Protein AF-W1X0A5-F1 (afdb_monomer)

Nearest PDB structures (foldseek):
  1ufl-assembly1_B  TM=5.432E-01  e=1.258E+00  Thermus thermophilus HB8
  6yc7-assembly1_C  TM=6.399E-01  e=3.684E+00  Corynebacterium glutamicum
  1v3s-assembly1_C  TM=5.409E-01  e=7.261E+00  Thermus thermophilus HB8
  2adb-assembly1_A  TM=4.518E-01  e=5.473E+00  Homo sapiens
  3h1k-assembly1_B  TM=1.393E-01  e=1.491E+00  Gallus gallus

Structure (mmCIF, N/CA/C/O backbone):
data_AF-W1X0A5-F1
#
_entry.id   AF-W1X0A5-F1
#
loop_
_atom_site.group_PDB
_atom_site.id
_atom_site.type_symbol
_atom_site.label_atom_id
_atom_site.label_alt_id
_atom_site.label_comp_id
_atom_site.label_asym_id
_atom_site.label_entity_id
_atom_site.label_seq_id
_atom_site.pdbx_PDB_ins_code
_atom_site.Cartn_x
_atom_site.Cartn_y
_atom_site.Cartn_z
_atom_site.occupancy
_atom_site.B_iso_or_equiv
_atom_site.auth_seq_id
_atom_site.auth_comp_id
_atom_site.auth_asym_id
_atom_site.auth_atom_id
_atom_site.pdbx_PDB_model_num
ATOM 1 N N . MET A 1 1 ? 25.372 0.225 -14.918 1.00 76.44 1 MET A N 1
ATOM 2 C CA . MET A 1 1 ? 24.993 -0.634 -13.777 1.00 76.44 1 MET A CA 1
ATOM 3 C C . MET A 1 1 ? 26.168 -1.527 -13.421 1.00 76.44 1 MET A C 1
ATOM 5 O O . MET A 1 1 ? 26.837 -2.018 -14.330 1.00 76.44 1 MET A O 1
ATOM 9 N N . ASP A 1 2 ? 26.454 -1.721 -12.134 1.00 79.50 2 ASP A N 1
ATOM 10 C CA . ASP A 1 2 ? 27.503 -2.650 -11.707 1.00 79.50 2 ASP A CA 1
ATOM 11 C C . ASP A 1 2 ? 27.047 -4.121 -11.838 1.00 79.50 2 ASP A C 1
ATOM 13 O O . ASP A 1 2 ? 25.878 -4.434 -12.085 1.00 79.50 2 ASP A O 1
ATOM 17 N N . VAL A 1 3 ? 27.991 -5.059 -11.719 1.00 78.69 3 VAL A N 1
ATOM 18 C CA . VAL A 1 3 ? 27.703 -6.498 -11.878 1.00 78.69 3 VAL A CA 1
ATOM 19 C C . VAL A 1 3 ? 26.763 -7.008 -10.777 1.00 78.69 3 VAL A C 1
ATOM 21 O O . VAL A 1 3 ? 25.951 -7.904 -11.024 1.00 78.69 3 VAL A O 1
ATOM 24 N N . LEU A 1 4 ? 26.854 -6.437 -9.573 1.00 80.44 4 LEU A N 1
ATOM 25 C CA . LEU A 1 4 ? 26.079 -6.855 -8.409 1.00 80.44 4 LEU A CA 1
ATOM 26 C C . LEU A 1 4 ? 24.602 -6.454 -8.542 1.00 80.44 4 LEU A C 1
ATOM 28 O O . LEU A 1 4 ? 23.733 -7.320 -8.443 1.00 80.44 4 LEU A O 1
ATOM 32 N N . GLY A 1 5 ? 24.320 -5.188 -8.848 1.00 80.75 5 GLY A N 1
ATOM 33 C CA . GLY A 1 5 ? 22.979 -4.662 -9.087 1.00 80.75 5 GLY A CA 1
ATOM 34 C C . GLY A 1 5 ? 22.304 -5.350 -10.270 1.00 80.75 5 GLY A C 1
ATOM 35 O O . GLY A 1 5 ? 21.140 -5.743 -10.179 1.00 80.75 5 GLY A O 1
ATOM 36 N N . ARG A 1 6 ? 23.061 -5.642 -11.339 1.00 86.75 6 ARG A N 1
ATOM 37 C CA . ARG A 1 6 ? 22.561 -6.426 -12.481 1.00 86.75 6 ARG A CA 1
ATOM 38 C C . ARG A 1 6 ? 22.132 -7.835 -12.071 1.00 86.75 6 ARG A C 1
ATOM 40 O O . ARG A 1 6 ? 21.100 -8.332 -12.527 1.00 86.75 6 ARG A O 1
ATOM 47 N N . SER A 1 7 ? 22.918 -8.486 -11.216 1.00 86.75 7 SER A N 1
ATOM 48 C CA . SER A 1 7 ? 22.607 -9.817 -10.686 1.00 86.75 7 SER A CA 1
ATOM 49 C C . SER A 1 7 ? 21.375 -9.794 -9.775 1.00 86.75 7 SER A C 1
ATOM 51 O O . SER A 1 7 ? 20.484 -10.630 -9.927 1.00 86.75 7 SER A O 1
ATOM 53 N N . GLN A 1 8 ? 21.274 -8.803 -8.883 1.00 88.25 8 GLN A N 1
ATOM 54 C CA . GLN A 1 8 ? 20.134 -8.628 -7.976 1.00 88.25 8 GLN A CA 1
ATOM 55 C C . GLN A 1 8 ? 18.829 -8.389 -8.737 1.00 88.25 8 GLN A C 1
ATOM 57 O O . GLN A 1 8 ? 17.846 -9.095 -8.516 1.00 88.25 8 GLN A O 1
ATOM 62 N N . LEU A 1 9 ? 18.843 -7.459 -9.691 1.00 90.88 9 LEU A N 1
ATOM 63 C CA . LEU A 1 9 ? 17.703 -7.157 -10.548 1.00 90.88 9 LEU A CA 1
ATOM 64 C C . LEU A 1 9 ? 17.235 -8.396 -11.320 1.00 90.88 9 LEU A C 1
ATOM 66 O O . LEU A 1 9 ? 16.046 -8.716 -11.325 1.00 90.88 9 LEU A O 1
ATOM 70 N N . ASN A 1 10 ? 18.169 -9.134 -11.927 1.00 93.06 10 ASN A N 1
ATOM 71 C CA . ASN A 1 10 ? 17.839 -10.384 -12.605 1.00 93.06 10 ASN A CA 1
ATOM 72 C C . ASN A 1 10 ? 17.252 -11.417 -11.642 1.00 93.06 10 ASN A C 1
ATOM 74 O O . ASN A 1 10 ? 16.253 -12.040 -11.980 1.00 93.06 10 ASN A O 1
ATOM 78 N N . SER A 1 11 ? 17.836 -11.590 -10.457 1.00 91.56 11 SER A N 1
ATOM 79 C CA . SER A 1 11 ? 17.338 -12.528 -9.447 1.00 91.56 11 SER A CA 1
ATOM 80 C C . SER A 1 11 ? 15.885 -12.224 -9.062 1.00 91.56 11 SER A C 1
ATOM 82 O O . SER A 1 11 ? 15.031 -13.114 -9.096 1.00 91.56 11 SER A O 1
ATOM 84 N N . ILE A 1 12 ? 15.576 -10.950 -8.793 1.00 91.69 12 ILE A N 1
ATOM 85 C CA . ILE A 1 12 ? 14.225 -10.500 -8.440 1.00 91.69 12 ILE A CA 1
ATOM 86 C C . ILE A 1 12 ? 13.253 -10.761 -9.592 1.00 91.69 12 ILE A C 1
ATOM 88 O O . ILE A 1 12 ? 12.240 -11.429 -9.386 1.00 91.69 12 ILE A O 1
ATOM 92 N N . VAL A 1 13 ? 13.559 -10.316 -10.814 1.00 93.25 13 VAL A N 1
ATOM 93 C CA . VAL A 1 13 ? 12.662 -10.508 -11.967 1.00 93.25 13 VAL A CA 1
ATOM 94 C C . VAL A 1 13 ? 12.449 -11.994 -12.270 1.00 93.25 13 VAL A C 1
ATOM 96 O O . VAL A 1 13 ? 11.312 -12.428 -12.463 1.00 93.25 13 VAL A O 1
ATOM 99 N N . GLN A 1 14 ? 13.509 -12.806 -12.238 1.00 92.81 14 GLN A N 1
ATOM 100 C CA . GLN A 1 14 ? 13.415 -14.254 -12.451 1.00 92.81 14 GLN A CA 1
ATOM 101 C C . GLN A 1 14 ? 12.543 -14.942 -11.395 1.00 92.81 14 GLN A C 1
ATOM 103 O O . GLN A 1 14 ? 11.828 -15.889 -11.719 1.00 92.81 14 GLN A O 1
ATOM 108 N N . SER A 1 15 ? 12.523 -14.446 -10.154 1.00 92.25 15 SER A N 1
ATOM 109 C CA . SER A 1 15 ? 11.666 -15.003 -9.098 1.00 92.25 15 SER A CA 1
ATOM 110 C C . SER A 1 15 ? 10.161 -14.891 -9.406 1.00 92.25 15 SER A C 1
ATOM 112 O O . SER A 1 15 ? 9.371 -15.712 -8.911 1.00 92.25 15 SER A O 1
ATOM 114 N N . TYR A 1 16 ? 9.778 -13.922 -10.250 1.00 92.81 16 TYR A N 1
ATOM 115 C CA . TYR A 1 16 ? 8.403 -13.619 -10.653 1.00 92.81 16 TYR A CA 1
ATOM 116 C C . TYR A 1 16 ? 8.005 -14.165 -12.026 1.00 92.81 16 TYR A C 1
ATOM 118 O O . TYR A 1 16 ? 6.805 -14.311 -12.285 1.00 92.81 16 TYR A O 1
ATOM 126 N N . ILE A 1 17 ? 8.966 -14.494 -12.896 1.00 92.81 17 ILE A N 1
ATOM 127 C CA . ILE A 1 17 ? 8.679 -15.122 -14.192 1.00 92.81 17 ILE A CA 1
ATOM 128 C C . ILE A 1 17 ? 7.879 -16.418 -13.971 1.00 92.81 17 ILE A C 1
ATOM 130 O O . ILE A 1 17 ? 8.131 -17.198 -13.053 1.00 92.81 17 ILE A O 1
ATOM 134 N N . GLY A 1 18 ? 6.840 -16.608 -14.784 1.00 89.44 18 GLY A N 1
ATOM 135 C CA . GLY A 1 18 ? 5.869 -17.696 -14.661 1.00 89.44 18 GLY A CA 1
ATOM 136 C C . GLY A 1 18 ? 4.793 -17.498 -13.586 1.00 89.44 18 GLY A C 1
ATOM 137 O O . GLY A 1 18 ? 3.855 -18.289 -13.541 1.00 89.44 18 GLY A O 1
ATOM 138 N N . LYS A 1 19 ? 4.887 -16.458 -12.744 1.00 88.06 19 LYS A N 1
ATOM 139 C CA . LYS A 1 19 ? 3.958 -16.216 -11.621 1.00 88.06 19 LYS A CA 1
ATOM 140 C C . LYS A 1 19 ? 3.229 -14.879 -11.717 1.00 88.06 19 LYS A C 1
ATOM 142 O O . LYS A 1 19 ? 2.054 -14.801 -11.370 1.00 88.06 19 LYS A O 1
ATOM 147 N N . ARG A 1 20 ? 3.927 -13.826 -12.146 1.00 89.56 20 ARG A N 1
ATOM 148 C CA . ARG A 1 20 ? 3.425 -12.447 -12.189 1.00 89.56 20 ARG A CA 1
ATOM 149 C C . ARG A 1 20 ? 3.705 -11.804 -13.544 1.00 89.56 20 ARG A C 1
ATOM 151 O O . ARG A 1 20 ? 4.699 -12.117 -14.198 1.00 89.56 20 ARG A O 1
ATOM 158 N N . ILE A 1 21 ? 2.832 -10.890 -13.946 1.00 92.25 21 ILE A N 1
ATOM 159 C CA . ILE A 1 21 ? 3.140 -9.889 -14.976 1.00 92.25 21 ILE A CA 1
ATOM 160 C C . ILE A 1 21 ? 3.798 -8.694 -14.289 1.00 92.25 21 ILE A C 1
ATOM 162 O O . ILE A 1 21 ? 3.515 -8.444 -13.123 1.00 92.25 21 ILE A O 1
ATOM 166 N N . MET A 1 22 ? 4.692 -7.973 -14.956 1.00 95.44 22 MET A N 1
ATOM 167 C CA . MET A 1 22 ? 5.417 -6.873 -14.314 1.00 95.44 22 MET A CA 1
ATOM 168 C C . MET A 1 22 ? 5.441 -5.629 -15.193 1.00 95.44 22 MET A C 1
ATOM 170 O O . MET A 1 22 ? 5.466 -5.734 -16.421 1.00 95.44 22 MET A O 1
ATOM 174 N N . ILE A 1 23 ? 5.474 -4.459 -14.563 1.00 94.44 23 ILE A N 1
ATOM 175 C CA . ILE A 1 23 ? 5.804 -3.188 -15.210 1.00 94.44 23 ILE A CA 1
ATOM 176 C C . ILE A 1 23 ? 6.920 -2.481 -14.452 1.00 94.44 23 ILE A C 1
ATOM 178 O O . ILE A 1 23 ? 7.053 -2.657 -13.244 1.00 94.44 23 ILE A O 1
ATOM 182 N N . VAL A 1 24 ? 7.687 -1.657 -15.156 1.00 94.44 24 VAL A N 1
ATOM 183 C CA . VAL A 1 24 ? 8.613 -0.698 -14.560 1.00 94.44 24 VAL A CA 1
ATOM 184 C C . VAL A 1 24 ? 8.151 0.703 -14.925 1.00 94.44 24 VAL A C 1
ATOM 186 O O . VAL A 1 24 ? 7.917 0.986 -16.099 1.00 94.44 24 VAL A O 1
ATOM 189 N N . VAL A 1 25 ? 8.001 1.568 -13.927 1.00 90.19 25 VAL A N 1
ATOM 190 C CA . VAL A 1 25 ? 7.460 2.934 -14.046 1.00 90.19 25 VAL A CA 1
ATOM 191 C C . VAL A 1 25 ? 8.354 3.934 -13.299 1.00 90.19 25 VAL A C 1
ATOM 193 O O . VAL A 1 25 ? 9.054 3.525 -12.378 1.00 90.19 25 VAL A O 1
ATOM 196 N N . PRO A 1 26 ? 8.384 5.228 -13.660 1.00 85.19 26 PRO A N 1
ATOM 197 C CA . PRO A 1 26 ? 9.151 6.230 -12.907 1.00 85.19 26 PRO A CA 1
ATOM 198 C C . PRO A 1 26 ? 8.593 6.432 -11.488 1.00 85.19 26 PRO A C 1
ATOM 200 O O . PRO A 1 26 ? 7.383 6.367 -11.293 1.00 85.19 26 PRO A O 1
ATOM 203 N N . SER A 1 27 ? 9.442 6.714 -10.492 1.00 75.81 27 SER A N 1
ATOM 204 C CA . SER A 1 27 ? 8.989 7.007 -9.115 1.00 75.81 27 SER A CA 1
ATOM 205 C C . SER A 1 27 ? 8.832 8.505 -8.825 1.00 75.81 27 SER A C 1
ATOM 207 O O . SER A 1 27 ? 8.191 8.888 -7.841 1.00 75.81 27 SER A O 1
ATOM 209 N N . GLN A 1 28 ? 9.413 9.356 -9.671 1.00 71.38 28 GLN A N 1
ATOM 210 C CA . GLN A 1 28 ? 9.475 10.804 -9.497 1.00 71.38 28 GLN A CA 1
ATOM 211 C C . GLN A 1 28 ? 9.540 11.537 -10.838 1.00 71.38 28 GLN A C 1
ATOM 213 O O . GLN A 1 28 ? 9.877 10.955 -11.866 1.00 71.38 28 GLN A O 1
ATOM 218 N N . SER A 1 29 ? 9.200 12.824 -10.825 1.00 66.12 29 SER A N 1
ATOM 219 C CA . SER A 1 29 ? 9.447 13.736 -11.943 1.00 66.12 29 SER A CA 1
ATOM 220 C C . SER A 1 29 ? 10.871 14.281 -11.841 1.00 66.12 29 SER A C 1
ATOM 222 O O . SER A 1 29 ? 11.295 14.630 -10.741 1.00 66.12 29 SER A O 1
ATOM 224 N N . ILE A 1 30 ? 11.583 14.412 -12.959 1.00 57.06 30 ILE A N 1
ATOM 225 C CA . ILE A 1 30 ? 12.887 15.093 -12.998 1.00 57.06 30 ILE A CA 1
ATOM 226 C C . ILE A 1 30 ? 12.676 16.531 -13.492 1.00 57.06 30 ILE A C 1
ATOM 228 O O . ILE A 1 30 ? 12.023 16.733 -14.517 1.00 57.06 30 ILE A O 1
ATOM 232 N N . GLY A 1 31 ? 13.226 17.509 -12.760 1.00 49.09 31 GLY A N 1
ATOM 233 C CA . GLY A 1 31 ? 13.159 18.948 -13.053 1.00 49.09 31 GLY A CA 1
ATOM 234 C C . GLY A 1 31 ? 12.015 19.692 -12.343 1.00 49.09 31 GLY A C 1
ATOM 235 O O . GLY A 1 31 ? 10.837 19.428 -12.582 1.00 49.09 31 GLY A O 1
ATOM 236 N N . GLN A 1 32 ? 12.359 20.657 -11.482 1.00 40.34 32 GLN A N 1
ATOM 237 C CA . GLN A 1 32 ? 11.420 21.641 -10.927 1.00 40.34 32 GLN A CA 1
ATOM 238 C C . GLN A 1 32 ? 11.077 22.743 -11.964 1.00 40.34 32 GLN A C 1
ATOM 240 O O . GLN A 1 32 ? 11.937 23.205 -12.708 1.00 40.34 32 GLN A O 1
ATOM 245 N N . ASP A 1 33 ? 9.815 23.195 -11.946 1.00 40.47 33 ASP A N 1
ATOM 246 C CA . ASP A 1 33 ? 9.407 24.609 -12.100 1.00 40.47 33 ASP A CA 1
ATOM 247 C C . ASP A 1 33 ? 9.297 25.358 -13.449 1.00 40.47 33 ASP A C 1
ATOM 249 O O . ASP A 1 33 ? 9.462 26.574 -13.457 1.00 40.47 33 ASP A O 1
ATOM 253 N N . ILE A 1 34 ? 8.880 24.765 -14.585 1.00 33.03 34 ILE A N 1
ATOM 254 C CA . ILE A 1 34 ? 8.555 25.614 -15.778 1.00 33.03 34 ILE A CA 1
ATOM 255 C C . ILE A 1 34 ? 7.163 25.415 -16.419 1.00 33.03 34 ILE A C 1
ATOM 257 O O . ILE A 1 34 ? 6.720 26.262 -17.191 1.00 33.03 34 ILE A O 1
ATOM 261 N N . HIS A 1 35 ? 6.365 24.400 -16.063 1.00 33.09 35 HIS A N 1
ATOM 262 C CA . HIS A 1 35 ? 5.048 24.209 -16.714 1.00 33.09 35 HIS A CA 1
ATOM 263 C C . HIS A 1 35 ? 3.883 23.831 -15.787 1.00 33.09 35 HIS A C 1
ATOM 265 O O . HIS A 1 35 ? 2.966 23.120 -16.204 1.00 33.09 35 HIS A O 1
ATOM 271 N N . ALA A 1 36 ? 3.854 24.351 -14.557 1.00 37.12 36 ALA A N 1
ATOM 272 C CA . ALA A 1 36 ? 2.666 24.240 -13.703 1.00 37.12 36 ALA A CA 1
ATOM 273 C C . ALA A 1 36 ? 1.416 24.881 -14.358 1.00 37.12 36 ALA A C 1
ATOM 275 O O . ALA A 1 36 ? 0.329 24.307 -14.310 1.00 37.12 36 ALA A O 1
ATOM 276 N N . GLU A 1 37 ? 1.571 25.998 -15.078 1.00 32.19 37 GLU A N 1
ATOM 277 C CA . GLU A 1 37 ? 0.446 26.701 -15.725 1.00 32.19 37 GLU A CA 1
ATOM 278 C C . GLU A 1 37 ? 0.015 26.086 -17.072 1.00 32.19 37 GLU A C 1
ATOM 280 O O . GLU A 1 37 ? -1.177 26.026 -17.389 1.00 32.19 37 GLU A O 1
ATOM 285 N N . ALA A 1 38 ? 0.950 25.533 -17.854 1.00 32.53 38 ALA A N 1
ATOM 286 C CA . ALA A 1 38 ? 0.618 24.884 -19.128 1.00 32.53 38 ALA A CA 1
ATOM 287 C C . ALA A 1 38 ? -0.019 23.491 -18.934 1.00 32.53 38 ALA A C 1
ATOM 289 O O . ALA A 1 38 ? -0.914 23.108 -19.692 1.00 32.53 38 ALA A O 1
ATOM 290 N N . ARG A 1 39 ? 0.371 22.749 -17.882 1.00 40.50 39 ARG A N 1
ATOM 291 C CA . ARG A 1 39 ? -0.236 21.446 -17.544 1.00 40.50 39 ARG A CA 1
ATOM 292 C C . ARG A 1 39 ? -1.668 21.581 -17.023 1.00 40.50 39 ARG A C 1
ATOM 294 O O . ARG A 1 39 ? -2.508 20.761 -17.388 1.00 40.50 39 ARG A O 1
ATOM 301 N N . ALA A 1 40 ? -1.988 22.643 -16.275 1.00 35.69 40 ALA A N 1
ATOM 302 C CA . ALA A 1 40 ? -3.363 22.936 -15.847 1.00 35.69 40 ALA A CA 1
ATOM 303 C C . ALA A 1 40 ? -4.324 23.137 -17.039 1.00 35.69 40 ALA A C 1
ATOM 305 O O . ALA A 1 40 ? -5.507 22.799 -16.962 1.00 35.69 40 ALA A O 1
ATOM 306 N N . SER A 1 41 ? -3.795 23.630 -18.162 1.00 30.81 41 SER A N 1
ATOM 307 C CA . SER A 1 41 ? -4.561 23.935 -19.371 1.00 30.81 41 SER A CA 1
ATOM 308 C C . SER A 1 41 ? -4.839 22.682 -20.214 1.00 30.81 41 SER A C 1
ATOM 310 O O . SER A 1 41 ? -5.963 22.491 -20.675 1.00 30.81 41 SER A O 1
ATOM 312 N N . HIS A 1 42 ? -3.872 21.768 -20.350 1.00 34.41 42 HIS A N 1
ATOM 313 C CA . HIS A 1 42 ? -4.058 20.512 -21.098 1.00 34.41 42 HIS A CA 1
ATOM 314 C C . HIS A 1 42 ? -4.866 19.451 -20.326 1.00 34.41 42 HIS A C 1
ATOM 316 O O . HIS A 1 42 ? -5.657 18.721 -20.924 1.00 34.41 42 HIS A O 1
ATOM 322 N N . LEU A 1 43 ? -4.771 19.434 -18.989 1.00 36.28 43 LEU A N 1
ATOM 323 C CA . LEU A 1 43 ? -5.624 18.609 -18.118 1.00 36.28 43 LEU A CA 1
ATOM 324 C C . LEU A 1 43 ? -7.112 19.009 -18.179 1.00 36.28 43 LEU A C 1
ATOM 326 O O . LEU A 1 43 ? -7.981 18.243 -17.759 1.00 36.28 43 LEU A O 1
ATOM 330 N N . SER A 1 44 ? -7.431 20.198 -18.706 1.00 33.25 44 SER A N 1
ATOM 331 C CA . SER A 1 44 ? -8.813 20.660 -18.858 1.00 33.25 44 SER A CA 1
ATOM 332 C C . SER A 1 44 ? -9.542 20.038 -20.058 1.00 33.25 44 SER A C 1
ATOM 334 O O . SER A 1 44 ? -10.766 19.897 -19.995 1.00 33.25 44 SER A O 1
ATOM 336 N N . LEU A 1 45 ? -8.817 19.609 -21.106 1.00 30.56 45 LEU A N 1
ATOM 337 C CA . LEU A 1 45 ? -9.414 19.077 -22.340 1.00 30.56 45 LEU A CA 1
ATOM 338 C C . LEU A 1 45 ? -9.669 17.561 -22.311 1.00 30.56 45 LEU A C 1
ATOM 340 O O . LEU A 1 45 ? -10.620 17.104 -22.937 1.00 30.56 45 LEU A O 1
ATOM 344 N N . ASN A 1 46 ? -8.911 16.783 -21.534 1.00 30.30 46 ASN A N 1
ATOM 345 C CA . ASN A 1 46 ? -9.077 15.320 -21.450 1.00 30.30 46 ASN A CA 1
ATOM 346 C C . ASN A 1 46 ? -10.136 14.850 -20.431 1.00 30.30 46 ASN A C 1
ATOM 348 O O . ASN A 1 46 ? -10.154 13.700 -19.998 1.00 30.30 46 ASN A O 1
ATOM 352 N N . ARG A 1 47 ? -11.077 15.731 -20.073 1.00 29.16 47 ARG A N 1
ATOM 353 C CA . ARG A 1 47 ? -12.161 15.489 -19.102 1.00 29.16 47 ARG A CA 1
ATOM 354 C C . ARG A 1 47 ? -13.276 14.541 -19.574 1.00 29.16 47 ARG A C 1
ATOM 356 O O . ARG A 1 47 ? -14.296 14.455 -18.897 1.00 29.16 47 ARG A O 1
ATOM 363 N N . GLN A 1 48 ? -13.137 13.864 -20.716 1.00 32.03 48 GLN A N 1
ATOM 364 C CA . GLN A 1 48 ? -14.273 13.195 -21.368 1.00 32.03 48 GLN A CA 1
ATOM 365 C C . GLN A 1 48 ? -14.128 11.707 -21.697 1.00 32.03 48 GLN A C 1
ATOM 367 O O . GLN A 1 48 ? -14.989 11.177 -22.394 1.00 32.03 48 GLN A O 1
ATOM 372 N N . ILE A 1 49 ? -13.146 10.977 -21.159 1.00 33.03 49 ILE A N 1
ATOM 373 C CA . ILE A 1 49 ? -13.060 9.533 -21.438 1.00 33.03 49 ILE A CA 1
ATOM 374 C C . ILE A 1 49 ? -13.252 8.681 -20.175 1.00 33.03 49 ILE A C 1
ATOM 376 O O . ILE A 1 49 ? -12.313 8.172 -19.584 1.00 33.03 49 ILE A O 1
ATOM 380 N N . ILE A 1 50 ? -14.547 8.528 -19.866 1.00 29.77 50 ILE A N 1
ATOM 381 C CA . ILE A 1 50 ? -15.253 7.351 -19.328 1.00 29.77 50 ILE A CA 1
ATOM 382 C C . ILE A 1 50 ? -14.957 6.953 -17.870 1.00 29.77 50 ILE A C 1
ATOM 384 O O . ILE A 1 50 ? -14.262 5.985 -17.589 1.00 29.77 50 ILE A O 1
ATOM 388 N N . CYS A 1 51 ? -15.695 7.598 -16.960 1.00 25.36 51 CYS A N 1
ATOM 389 C CA . CYS A 1 51 ? -16.423 6.887 -15.909 1.00 25.36 51 CYS A CA 1
ATOM 390 C C . CYS A 1 51 ? -17.766 6.422 -16.495 1.00 25.36 51 CYS A C 1
ATOM 392 O O . CYS A 1 51 ? -18.515 7.237 -17.036 1.00 25.36 51 CYS A O 1
ATOM 394 N N . ARG A 1 52 ? -18.122 5.144 -16.345 1.00 28.25 52 ARG A N 1
ATOM 395 C CA . ARG A 1 52 ? -19.535 4.736 -16.297 1.00 28.25 52 ARG A CA 1
ATOM 396 C C . ARG A 1 52 ? -19.947 4.591 -14.834 1.00 28.25 52 ARG A C 1
ATOM 398 O O . ARG A 1 52 ? -19.992 3.489 -14.310 1.00 28.25 52 ARG A O 1
ATOM 405 N N . SER A 1 53 ? -20.252 5.719 -14.204 1.00 27.59 53 SER A N 1
ATOM 406 C CA . SER A 1 53 ? -21.425 5.872 -13.339 1.00 27.59 53 SER A CA 1
ATOM 407 C C . SER A 1 53 ? -21.592 7.355 -13.031 1.00 27.59 53 SER A C 1
ATOM 409 O O . SER A 1 53 ? -20.673 8.001 -12.529 1.00 27.59 53 SER A O 1
ATOM 411 N N . ASP A 1 54 ? -22.759 7.884 -13.369 1.00 31.28 54 ASP A N 1
ATOM 412 C CA . ASP A 1 54 ? -23.167 9.253 -13.101 1.00 31.28 54 ASP A CA 1
ATOM 413 C C . ASP A 1 54 ? -23.058 9.600 -11.610 1.00 31.28 54 ASP A C 1
ATOM 415 O O . ASP A 1 54 ? -23.651 8.947 -10.756 1.00 31.28 54 ASP A O 1
ATOM 419 N N . THR A 1 55 ? -22.317 10.654 -11.281 1.00 25.67 55 THR A N 1
ATOM 420 C CA . THR A 1 55 ? -22.860 11.916 -10.749 1.00 25.67 55 THR A CA 1
ATOM 421 C C . THR A 1 55 ? -21.714 12.875 -10.420 1.00 25.67 55 THR A C 1
ATOM 423 O O . THR A 1 55 ? -20.642 12.502 -9.955 1.00 25.67 55 THR A O 1
ATOM 426 N N . ASN A 1 56 ? -21.944 14.141 -10.752 1.00 30.91 56 ASN A N 1
ATOM 427 C CA . ASN A 1 56 ? -21.000 15.246 -10.684 1.00 30.91 56 ASN A CA 1
ATOM 428 C C . ASN A 1 56 ? -20.365 15.423 -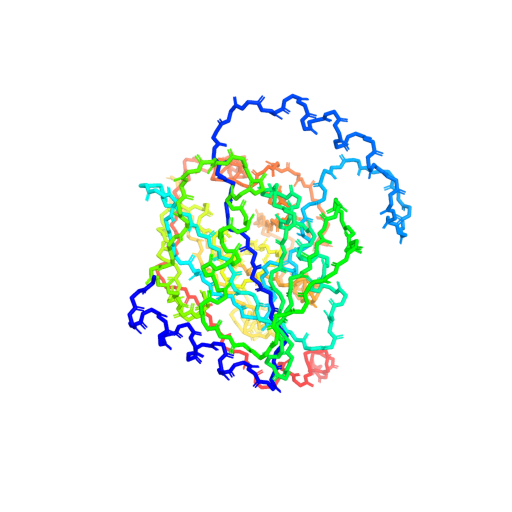9.297 1.00 30.91 56 ASN A C 1
ATOM 430 O O . ASN A 1 56 ? -21.053 15.842 -8.374 1.00 30.91 56 ASN A O 1
ATOM 434 N N . ASN A 1 57 ? -19.044 15.245 -9.200 1.00 28.27 57 ASN A N 1
ATOM 435 C CA . ASN A 1 57 ? -18.164 16.111 -8.412 1.00 28.27 57 ASN A CA 1
ATOM 436 C C . ASN A 1 57 ? -16.713 15.996 -8.900 1.00 28.27 57 ASN A C 1
ATOM 438 O O . ASN A 1 57 ? -16.141 14.917 -9.014 1.00 28.27 57 ASN A O 1
ATOM 442 N N . LYS A 1 58 ? -16.140 17.151 -9.247 1.00 35.38 58 LYS A N 1
ATOM 443 C CA . LYS A 1 58 ? -14.780 17.316 -9.763 1.00 35.38 58 LYS A CA 1
ATOM 444 C C . LYS A 1 58 ? -13.774 17.260 -8.611 1.00 35.38 58 LYS A C 1
ATOM 446 O O . LYS A 1 58 ? -13.679 18.215 -7.851 1.00 35.38 58 LYS A O 1
ATOM 451 N N . ALA A 1 59 ? -12.959 16.214 -8.585 1.00 28.55 59 ALA A N 1
ATOM 452 C CA . ALA A 1 59 ? -11.612 16.213 -8.022 1.00 28.55 59 ALA A CA 1
ATOM 453 C C . ALA A 1 59 ? -10.745 15.307 -8.910 1.00 28.55 59 ALA A C 1
ATOM 455 O O . ALA A 1 59 ? -11.249 14.345 -9.486 1.00 28.55 59 ALA A O 1
ATOM 456 N N . VAL A 1 60 ? -9.472 15.653 -9.101 1.00 33.22 60 VAL A N 1
ATOM 457 C CA . VAL A 1 60 ? -8.511 14.822 -9.842 1.00 33.22 60 VAL A CA 1
ATOM 458 C C . VAL A 1 60 ? -8.421 13.474 -9.124 1.00 33.22 60 VAL A C 1
ATOM 460 O O . VAL A 1 60 ? -7.983 13.414 -7.980 1.00 33.22 60 VAL A O 1
ATOM 463 N N . VAL A 1 61 ? -8.909 12.417 -9.770 1.00 37.94 61 VAL A N 1
ATOM 464 C CA . VAL A 1 61 ? -8.986 11.068 -9.202 1.00 37.94 61 VAL A CA 1
ATOM 465 C C . VAL A 1 61 ? -7.558 10.517 -9.124 1.00 37.94 61 VAL A C 1
ATOM 467 O O . VAL A 1 61 ? -6.928 10.271 -10.150 1.00 37.94 61 VAL A O 1
ATOM 470 N N . GLY A 1 62 ? -7.005 10.389 -7.914 1.00 38.22 62 GLY A N 1
ATOM 471 C CA . GLY A 1 62 ? -5.788 9.601 -7.691 1.00 38.22 62 GLY A CA 1
ATOM 472 C C . GLY A 1 62 ? -6.018 8.133 -8.076 1.00 38.22 62 GLY A C 1
ATOM 473 O O . GLY A 1 62 ? -7.166 7.724 -8.238 1.00 38.22 62 GLY A O 1
ATOM 474 N N . LEU A 1 63 ? -4.958 7.323 -8.217 1.00 40.06 63 LEU A N 1
ATOM 475 C CA . LEU A 1 63 ? -5.145 5.869 -8.331 1.00 40.06 63 LEU A CA 1
ATOM 476 C C . LEU A 1 63 ? -6.048 5.396 -7.187 1.00 40.06 63 LEU A C 1
ATOM 478 O O . LEU A 1 63 ? -5.755 5.737 -6.037 1.00 40.06 63 LEU A O 1
ATOM 482 N N . PRO A 1 64 ? -7.109 4.617 -7.464 1.00 37.78 64 PRO A N 1
ATOM 483 C CA . PRO A 1 64 ? -7.861 3.972 -6.399 1.00 37.78 64 PRO A CA 1
ATOM 484 C C . PRO A 1 64 ? -6.903 3.231 -5.456 1.00 37.78 64 PRO A C 1
ATOM 486 O O . PRO A 1 64 ? -5.973 2.564 -5.909 1.00 37.78 64 PRO A O 1
ATOM 489 N N . TYR A 1 65 ? -7.104 3.378 -4.146 1.00 37.69 65 TYR A N 1
ATOM 490 C CA . TYR A 1 65 ? -6.178 2.942 -3.088 1.00 37.69 65 TYR A CA 1
ATOM 491 C C . TYR A 1 65 ? -5.807 1.441 -3.160 1.00 37.69 65 TYR A C 1
ATOM 493 O O . TYR A 1 65 ? -4.696 1.039 -2.802 1.00 37.69 65 TYR A O 1
ATOM 501 N N . SER A 1 66 ? -6.687 0.617 -3.744 1.00 37.19 66 SER A N 1
ATOM 502 C CA . SER A 1 66 ? -6.447 -0.794 -4.085 1.00 37.19 66 SER A CA 1
ATOM 503 C C . SER A 1 66 ? -5.220 -1.012 -4.977 1.00 37.19 66 SER A C 1
ATOM 505 O O . SER A 1 66 ? -4.550 -2.044 -4.881 1.00 37.19 66 SER A O 1
ATOM 507 N N . TYR A 1 67 ? -4.906 -0.035 -5.827 1.00 42.19 67 TYR A N 1
ATOM 508 C CA . TYR A 1 67 ? -3.855 -0.126 -6.829 1.00 42.19 67 TYR A CA 1
ATOM 509 C C . TYR A 1 67 ? -2.472 0.303 -6.336 1.00 42.19 67 TYR A C 1
ATOM 511 O O . TYR A 1 67 ? -1.474 -0.004 -6.981 1.00 42.19 67 TYR A O 1
ATOM 519 N N . THR A 1 68 ? -2.397 0.978 -5.186 1.00 38.28 68 THR A N 1
ATOM 520 C CA . THR A 1 68 ? -1.141 1.440 -4.572 1.00 38.28 68 THR A CA 1
ATOM 521 C C . THR A 1 68 ? -0.729 0.619 -3.346 1.00 38.28 68 THR A C 1
ATOM 523 O O . THR A 1 68 ? 0.435 0.693 -2.955 1.00 38.28 68 THR A O 1
ATOM 526 N N . THR A 1 69 ? -1.619 -0.233 -2.802 1.00 39.84 69 THR A N 1
ATOM 527 C CA . THR A 1 69 ? -1.355 -1.002 -1.562 1.00 39.84 69 THR A CA 1
ATOM 528 C C . THR A 1 69 ? -1.926 -2.442 -1.492 1.00 39.84 69 THR A C 1
ATOM 530 O O . THR A 1 69 ? -1.850 -3.098 -0.448 1.00 39.84 69 THR A O 1
ATOM 533 N N . GLY A 1 70 ? -2.496 -2.981 -2.580 1.00 39.34 70 GLY A N 1
ATOM 534 C CA . GLY A 1 70 ? -3.075 -4.338 -2.629 1.00 39.34 70 GLY A CA 1
ATOM 535 C C . GLY A 1 70 ? -2.093 -5.490 -2.312 1.00 39.34 70 GLY A C 1
ATOM 536 O O . GLY A 1 70 ? -0.931 -5.475 -2.704 1.00 39.34 70 GLY A O 1
ATOM 537 N N . ARG A 1 71 ? -2.553 -6.553 -1.620 1.00 45.88 71 ARG A N 1
ATOM 538 C CA . ARG A 1 71 ? -1.710 -7.736 -1.287 1.00 45.88 71 ARG A CA 1
ATOM 539 C C . ARG A 1 71 ? -1.382 -8.627 -2.491 1.00 45.88 71 ARG A C 1
ATOM 541 O O . ARG A 1 71 ? -0.474 -9.452 -2.394 1.00 45.88 71 ARG A O 1
ATOM 548 N N . ASP A 1 72 ? -2.085 -8.456 -3.604 1.00 56.38 72 ASP A N 1
ATOM 549 C CA . ASP A 1 72 ? -1.990 -9.345 -4.765 1.00 56.38 72 ASP A CA 1
ATOM 550 C C . ASP A 1 72 ? -0.859 -8.982 -5.727 1.00 56.38 72 ASP A C 1
ATOM 552 O O . ASP A 1 72 ? -0.714 -9.616 -6.770 1.00 56.38 72 ASP A O 1
ATOM 556 N N . TRP A 1 73 ? -0.020 -8.015 -5.365 1.00 66.94 73 TRP A N 1
ATOM 557 C CA . TRP A 1 73 ? 1.127 -7.591 -6.153 1.00 66.94 73 TRP A CA 1
ATOM 558 C C . TRP A 1 73 ? 2.319 -7.231 -5.256 1.00 66.94 73 TRP A C 1
ATOM 560 O O . TRP A 1 73 ? 2.177 -7.143 -4.038 1.00 66.94 73 TRP A O 1
ATOM 570 N N . ASN A 1 74 ? 3.512 -7.116 -5.833 1.00 78.25 74 ASN A N 1
ATOM 571 C CA . ASN A 1 74 ? 4.768 -6.818 -5.139 1.00 78.25 74 ASN A CA 1
ATOM 572 C C . ASN A 1 74 ? 5.397 -5.560 -5.758 1.00 78.25 74 ASN A C 1
ATOM 574 O O . ASN A 1 74 ? 5.246 -5.344 -6.960 1.00 78.25 74 ASN A O 1
ATOM 578 N N . ARG A 1 75 ? 6.116 -4.754 -4.970 1.00 82.25 75 ARG A N 1
ATOM 579 C CA . ARG A 1 75 ? 6.799 -3.541 -5.454 1.00 82.25 75 ARG A CA 1
ATOM 580 C C . ARG A 1 75 ? 8.258 -3.552 -5.038 1.00 82.25 75 ARG A C 1
ATOM 582 O O . ARG A 1 75 ? 8.549 -3.882 -3.892 1.00 82.25 75 ARG A O 1
ATOM 589 N N . HIS A 1 76 ? 9.135 -3.146 -5.941 1.00 86.44 76 HIS A N 1
ATOM 590 C CA . HIS A 1 76 ? 10.558 -2.984 -5.681 1.00 86.44 76 HIS A CA 1
ATOM 591 C C . HIS A 1 76 ? 11.010 -1.619 -6.181 1.00 86.44 76 HIS A C 1
ATOM 593 O O . HIS A 1 76 ? 10.767 -1.286 -7.345 1.00 86.44 76 HIS A O 1
ATOM 599 N N . HIS A 1 77 ? 11.694 -0.865 -5.325 1.00 87.06 77 HIS A N 1
ATOM 600 C CA . HIS A 1 77 ? 12.293 0.396 -5.730 1.00 87.06 77 HIS A CA 1
ATOM 601 C C . HIS A 1 77 ? 13.625 0.133 -6.438 1.00 87.06 77 HIS A C 1
ATOM 603 O O . HIS A 1 77 ? 14.477 -0.591 -5.925 1.00 87.06 77 HIS A O 1
ATOM 609 N N . ILE A 1 78 ? 13.795 0.702 -7.627 1.00 89.38 78 ILE A N 1
ATOM 610 C CA . ILE A 1 78 ? 15.026 0.663 -8.415 1.00 89.38 78 ILE A CA 1
ATOM 611 C C . ILE A 1 78 ? 15.706 2.016 -8.265 1.00 89.38 78 ILE A C 1
ATOM 613 O O . ILE A 1 78 ? 15.201 3.030 -8.749 1.00 89.38 78 ILE A O 1
ATOM 617 N N . HIS A 1 79 ? 16.869 2.010 -7.626 1.00 89.00 79 HIS A N 1
ATOM 618 C CA . HIS A 1 79 ? 17.698 3.189 -7.434 1.00 89.00 79 HIS A CA 1
ATOM 619 C C . HIS A 1 79 ? 18.541 3.467 -8.673 1.00 89.00 79 HIS A C 1
ATOM 621 O O . HIS A 1 79 ? 19.092 2.558 -9.304 1.00 89.00 79 HIS A O 1
ATOM 627 N N . GLY A 1 80 ? 18.689 4.745 -8.995 1.00 89.25 80 GLY A N 1
ATOM 628 C CA . GLY A 1 80 ? 19.567 5.193 -10.058 1.00 89.25 80 GLY A CA 1
ATOM 629 C C . GLY A 1 80 ? 19.845 6.687 -10.006 1.00 89.25 80 GLY A C 1
ATOM 630 O O . GLY A 1 80 ? 19.411 7.388 -9.091 1.00 89.25 80 GLY A O 1
ATOM 631 N N . PHE A 1 81 ? 20.588 7.156 -11.001 1.00 87.44 81 PHE A N 1
ATOM 632 C CA . PHE A 1 81 ? 20.977 8.552 -11.155 1.00 87.44 81 PHE A CA 1
ATOM 633 C C . PHE A 1 81 ? 20.812 9.012 -12.601 1.00 87.44 81 PHE A C 1
ATOM 635 O O . PHE A 1 81 ? 20.939 8.215 -13.532 1.00 87.44 81 PHE A O 1
ATOM 642 N N . VAL A 1 82 ? 20.558 10.306 -12.782 1.00 85.25 82 VAL A N 1
ATOM 643 C CA . VAL A 1 82 ? 20.627 11.016 -14.063 1.00 85.25 82 VAL A CA 1
ATOM 644 C C . VAL A 1 82 ? 21.653 12.131 -13.906 1.00 85.25 82 VAL A C 1
ATOM 646 O O . VAL A 1 82 ? 21.392 13.142 -13.259 1.00 85.25 82 VAL A O 1
ATOM 649 N N . GLY A 1 83 ? 22.852 11.931 -14.458 1.00 82.56 83 GLY A N 1
ATOM 650 C CA . GLY A 1 83 ? 23.998 12.759 -14.068 1.00 82.56 83 GLY A CA 1
ATOM 651 C C . GLY A 1 83 ? 24.287 12.587 -12.573 1.00 82.56 83 GLY A C 1
ATOM 652 O O . GLY A 1 83 ? 24.499 11.462 -12.130 1.00 82.56 83 GLY A O 1
ATOM 653 N N . ASP A 1 84 ? 24.238 13.682 -11.812 1.00 81.25 84 ASP A N 1
ATOM 654 C CA . ASP A 1 84 ? 24.458 13.682 -10.357 1.00 81.25 84 ASP A CA 1
ATOM 655 C C . ASP A 1 84 ? 23.147 13.677 -9.541 1.00 81.25 84 ASP A C 1
ATOM 657 O O . ASP A 1 84 ? 23.175 13.662 -8.309 1.00 81.25 84 ASP A O 1
ATOM 661 N N . GLU A 1 85 ? 21.982 13.686 -10.199 1.00 82.44 85 GLU A N 1
ATOM 662 C CA . GLU A 1 85 ? 20.679 13.709 -9.527 1.00 82.44 85 GLU A CA 1
ATOM 663 C C . GLU A 1 85 ? 20.139 12.297 -9.309 1.00 82.44 85 GLU A C 1
ATOM 665 O O . GLU A 1 85 ? 20.117 11.478 -10.229 1.00 82.44 85 GLU A O 1
ATOM 670 N N . ALA A 1 86 ? 19.661 12.012 -8.096 1.00 84.12 86 ALA A N 1
ATOM 671 C CA . ALA A 1 86 ? 18.992 10.751 -7.806 1.00 84.12 86 ALA A CA 1
ATOM 672 C C . ALA A 1 86 ? 17.711 10.627 -8.643 1.00 84.12 86 ALA A C 1
ATOM 674 O O . ALA A 1 86 ? 16.884 11.540 -8.674 1.00 84.12 86 ALA A O 1
ATOM 675 N N . PHE A 1 87 ? 17.528 9.479 -9.292 1.00 85.06 87 PHE A N 1
ATOM 676 C CA . PHE A 1 87 ? 16.335 9.149 -10.060 1.00 85.06 87 PHE A CA 1
ATOM 677 C C . PHE A 1 87 ? 15.935 7.688 -9.882 1.00 85.06 87 PHE A C 1
ATOM 679 O O . PHE A 1 87 ? 16.660 6.774 -10.281 1.00 85.06 87 PHE A O 1
ATOM 686 N N . GLY A 1 88 ? 14.753 7.486 -9.302 1.00 86.69 88 GLY A N 1
ATOM 687 C CA . GLY A 1 88 ? 14.200 6.168 -9.027 1.00 86.69 88 GLY A CA 1
ATOM 688 C C . GLY A 1 88 ? 13.153 5.700 -10.039 1.00 86.69 88 GLY A C 1
ATOM 689 O O . GLY A 1 88 ? 12.476 6.481 -10.719 1.00 86.69 88 GLY A O 1
ATOM 690 N N . MET A 1 89 ? 12.989 4.384 -10.092 1.00 91.69 89 MET A N 1
ATOM 691 C CA . MET A 1 89 ? 11.899 3.699 -10.781 1.00 91.69 89 MET A CA 1
ATOM 692 C C . MET A 1 89 ? 11.273 2.650 -9.861 1.00 91.69 89 MET A C 1
ATOM 694 O O . MET A 1 89 ? 11.852 2.248 -8.861 1.00 91.69 89 MET A O 1
ATOM 698 N N . GLU A 1 90 ? 10.083 2.180 -10.205 1.00 89.00 90 GLU A N 1
ATOM 699 C CA . GLU A 1 90 ? 9.353 1.155 -9.470 1.00 89.00 90 GLU A CA 1
ATOM 700 C C . GLU A 1 90 ? 9.111 -0.046 -10.369 1.00 89.00 90 GLU A C 1
ATOM 702 O O . GLU A 1 90 ? 8.486 0.089 -11.420 1.00 89.00 90 GLU A O 1
ATOM 707 N N . LEU A 1 91 ? 9.560 -1.223 -9.938 1.00 92.94 91 LEU A N 1
ATOM 708 C CA . LEU A 1 91 ? 9.139 -2.502 -10.499 1.00 92.94 91 LEU A CA 1
ATOM 709 C C . LEU A 1 91 ? 7.890 -2.973 -9.749 1.00 92.94 91 LEU A C 1
ATOM 711 O O . LEU A 1 91 ? 7.943 -3.272 -8.557 1.00 92.94 91 LEU A O 1
ATOM 715 N N . ILE A 1 92 ? 6.774 -3.061 -10.462 1.00 88.44 92 ILE A N 1
ATOM 716 C CA . ILE A 1 92 ? 5.474 -3.493 -9.951 1.00 88.44 92 ILE A CA 1
ATOM 717 C C . ILE A 1 92 ? 5.164 -4.874 -10.534 1.00 88.44 92 ILE A C 1
ATOM 719 O O . ILE A 1 92 ? 5.025 -5.020 -11.747 1.00 88.44 92 ILE A O 1
ATOM 723 N N . CYS A 1 93 ? 5.031 -5.884 -9.677 1.00 88.00 93 CYS A N 1
ATOM 724 C CA . CYS A 1 93 ? 4.768 -7.276 -10.041 1.00 88.00 93 CYS A CA 1
ATOM 725 C C . CYS A 1 93 ? 3.324 -7.650 -9.703 1.00 88.00 93 CYS A C 1
ATOM 727 O O . CYS A 1 93 ? 2.995 -7.856 -8.539 1.00 88.00 93 CYS A O 1
ATOM 729 N N . TRP A 1 94 ? 2.471 -7.786 -10.711 1.00 84.00 94 TRP A N 1
ATOM 730 C CA . TRP A 1 94 ? 1.025 -7.938 -10.583 1.00 84.00 94 TRP A CA 1
ATOM 731 C C . TRP A 1 94 ? 0.517 -9.350 -10.868 1.00 84.00 94 TRP A C 1
ATOM 733 O O . TRP A 1 94 ? 1.157 -10.159 -11.550 1.00 84.00 94 TRP A O 1
ATOM 743 N N . SER A 1 95 ? -0.679 -9.641 -10.359 1.00 79.69 95 SER A N 1
ATOM 744 C CA . SER A 1 95 ? -1.398 -10.873 -10.671 1.00 79.69 95 SER A CA 1
ATOM 745 C C . SER A 1 95 ? -1.785 -10.938 -12.161 1.00 79.69 95 SER A C 1
ATOM 747 O O . SER A 1 95 ? -2.186 -9.926 -12.739 1.00 79.69 95 SER A O 1
ATOM 749 N N . PRO A 1 96 ? -1.646 -12.098 -12.828 1.00 79.00 96 PRO A N 1
ATOM 750 C CA . PRO A 1 96 ? -1.834 -12.193 -14.277 1.00 79.00 96 PRO A CA 1
ATOM 751 C C . PRO A 1 96 ? -3.288 -12.103 -14.750 1.00 79.00 96 PRO A C 1
ATOM 753 O O . PRO A 1 96 ? -3.520 -11.887 -15.937 1.00 79.00 96 PRO A O 1
ATOM 756 N N . ASP A 1 97 ? -4.256 -12.272 -13.854 1.00 74.69 97 ASP A N 1
ATOM 757 C CA . ASP A 1 97 ? -5.693 -12.214 -14.135 1.00 74.69 97 ASP A CA 1
ATOM 758 C C . ASP A 1 97 ? -6.203 -10.791 -14.410 1.00 74.69 97 ASP A C 1
ATOM 760 O O . ASP A 1 97 ? -7.332 -10.633 -14.866 1.00 74.69 97 ASP A O 1
ATOM 764 N N . ARG A 1 98 ? -5.380 -9.758 -14.175 1.00 68.06 98 ARG A N 1
ATOM 765 C CA . ARG A 1 98 ? -5.803 -8.350 -14.217 1.00 68.06 98 ARG A CA 1
ATOM 766 C C . ARG A 1 98 ? -4.859 -7.451 -15.020 1.00 68.06 98 ARG A C 1
ATOM 768 O O . ARG A 1 98 ? -4.347 -6.449 -14.529 1.00 68.06 98 ARG A O 1
ATOM 775 N N . LEU A 1 99 ? -4.600 -7.822 -16.275 1.00 79.50 99 LEU A N 1
ATOM 776 C CA . LEU A 1 99 ? -3.732 -7.043 -17.170 1.00 79.50 99 LEU A CA 1
ATOM 777 C C . LEU A 1 99 ? -4.265 -5.625 -17.435 1.00 79.50 99 LEU A C 1
ATOM 779 O O . LEU A 1 99 ? -3.468 -4.696 -17.513 1.00 79.50 99 LEU A O 1
ATOM 783 N N . GLU A 1 100 ? -5.580 -5.469 -17.582 1.00 72.44 100 GLU A N 1
ATOM 784 C CA . GLU A 1 100 ? -6.224 -4.171 -17.833 1.00 72.44 100 GLU A CA 1
ATOM 785 C C . GLU A 1 100 ? -5.991 -3.209 -16.661 1.00 72.44 100 GLU A C 1
ATOM 787 O O . GLU A 1 100 ? -5.541 -2.086 -16.868 1.00 72.44 100 GLU A O 1
ATOM 792 N N . GLU A 1 101 ? -6.142 -3.689 -15.424 1.00 70.69 101 GLU A N 1
ATOM 793 C CA . GLU A 1 101 ? -5.828 -2.906 -14.223 1.00 70.69 101 GLU A CA 1
ATOM 794 C C . GLU A 1 101 ? -4.353 -2.485 -14.185 1.00 70.69 101 GLU A C 1
ATOM 796 O O . GLU A 1 101 ? -4.035 -1.339 -13.877 1.00 70.69 101 GLU A O 1
ATOM 801 N N . LEU A 1 102 ? -3.427 -3.376 -14.559 1.00 78.88 102 LEU A N 1
ATOM 802 C CA . LEU A 1 102 ? -2.005 -3.029 -14.617 1.00 78.88 102 LEU A CA 1
ATOM 803 C C . LEU A 1 102 ? -1.709 -1.929 -15.652 1.00 78.88 102 LEU A C 1
ATOM 805 O O . LEU A 1 102 ? -0.793 -1.128 -15.462 1.00 78.88 102 LEU A O 1
ATOM 809 N N . GLN A 1 103 ? -2.472 -1.880 -16.747 1.00 83.00 103 GLN A N 1
ATOM 810 C CA . GLN A 1 103 ? -2.369 -0.820 -17.753 1.00 83.00 103 GLN A CA 1
ATOM 811 C C . GLN A 1 103 ? -2.920 0.511 -17.234 1.00 83.00 103 GLN A C 1
ATOM 813 O O . GLN A 1 103 ? -2.329 1.553 -17.508 1.00 83.00 103 GLN A O 1
ATOM 818 N N . GLU A 1 104 ? -3.989 0.491 -16.438 1.00 75.25 104 GLU A N 1
ATOM 819 C CA . GLU A 1 104 ? -4.503 1.689 -15.762 1.00 75.25 104 GLU A CA 1
ATOM 820 C C . GLU A 1 104 ? -3.501 2.237 -14.736 1.00 75.25 104 GLU A C 1
ATOM 822 O O . GLU A 1 104 ? -3.250 3.444 -14.689 1.00 75.25 104 GLU A O 1
ATOM 827 N N . VAL A 1 105 ? -2.852 1.353 -13.968 1.00 74.88 105 VAL A N 1
ATOM 828 C CA . VAL A 1 105 ? -1.764 1.734 -13.053 1.00 74.88 105 VAL A CA 1
ATOM 829 C C . VAL A 1 105 ? -0.625 2.398 -13.819 1.00 74.88 105 VAL A C 1
ATOM 831 O O . VAL A 1 105 ? -0.192 3.495 -13.468 1.00 74.88 105 VAL A O 1
ATOM 834 N N . ALA A 1 106 ? -0.171 1.768 -14.901 1.00 83.88 106 ALA A N 1
ATOM 835 C CA . ALA A 1 106 ? 0.862 2.313 -15.772 1.00 83.88 106 ALA A CA 1
ATOM 836 C C . ALA A 1 106 ? 0.486 3.699 -16.334 1.00 83.88 106 ALA A C 1
ATOM 838 O O . ALA A 1 106 ? 1.298 4.623 -16.269 1.00 83.88 106 ALA A O 1
ATOM 839 N N . ALA A 1 107 ? -0.747 3.863 -16.821 1.00 79.19 107 ALA A N 1
ATOM 840 C CA . ALA A 1 107 ? -1.266 5.126 -17.344 1.00 79.19 107 ALA A CA 1
ATOM 841 C C . ALA A 1 107 ? -1.218 6.258 -16.308 1.00 79.19 107 ALA A C 1
ATOM 843 O O . ALA A 1 107 ? -0.844 7.386 -16.630 1.00 79.19 107 ALA A O 1
ATOM 844 N N . TRP A 1 108 ? -1.550 5.971 -15.049 1.00 77.00 108 TRP A N 1
ATOM 845 C CA . TRP A 1 108 ? -1.465 6.981 -14.000 1.00 77.00 108 TRP A CA 1
ATOM 846 C C . TRP A 1 108 ? -0.028 7.420 -13.719 1.00 77.00 108 TRP A C 1
ATOM 848 O O . TRP A 1 108 ? 0.224 8.613 -13.566 1.00 77.00 108 TRP A O 1
ATOM 858 N N . TYR A 1 109 ? 0.926 6.484 -13.671 1.00 77.12 109 TYR A N 1
ATOM 859 C CA . TYR A 1 109 ? 2.339 6.811 -13.443 1.00 77.12 109 TYR A CA 1
ATOM 860 C C . TYR A 1 109 ? 2.907 7.681 -14.572 1.00 77.12 109 TYR A C 1
ATOM 862 O O . TYR A 1 109 ? 3.588 8.673 -14.306 1.00 77.12 109 TYR A O 1
ATOM 870 N N . VAL A 1 110 ? 2.562 7.348 -15.818 1.00 78.50 110 VAL A N 1
ATOM 871 C CA . VAL A 1 110 ? 2.847 8.145 -17.022 1.00 78.50 110 VAL A CA 1
ATOM 872 C C . VAL A 1 110 ? 2.326 9.573 -16.852 1.00 78.50 110 VAL A C 1
ATOM 874 O O . VAL A 1 110 ? 3.091 10.527 -16.975 1.00 78.50 110 VAL A O 1
ATOM 877 N N . GLN A 1 111 ? 1.054 9.741 -16.484 1.00 73.19 111 GLN A N 1
ATOM 878 C CA . GLN A 1 111 ? 0.448 11.067 -16.316 1.00 73.19 111 GLN A CA 1
ATOM 879 C C . GLN A 1 111 ? 1.039 11.857 -15.149 1.00 73.19 111 GLN A C 1
ATOM 881 O O . GLN A 1 111 ? 1.302 13.053 -15.278 1.00 73.19 111 GLN A O 1
ATOM 886 N N . LYS A 1 112 ? 1.250 11.199 -14.007 1.00 73.25 112 LYS A N 1
ATOM 887 C CA . LYS A 1 112 ? 1.744 11.841 -12.789 1.00 73.25 112 LYS A CA 1
ATOM 888 C C . LYS A 1 112 ? 3.165 12.362 -12.962 1.00 73.25 112 LYS A C 1
ATOM 890 O O . LYS A 1 112 ? 3.458 13.480 -12.544 1.00 73.25 112 LYS A O 1
ATOM 895 N N . TYR A 1 113 ? 4.039 11.554 -13.555 1.00 73.88 113 TYR A N 1
ATOM 896 C CA . TYR A 1 113 ? 5.462 11.870 -13.661 1.00 73.88 113 TYR A CA 1
ATOM 897 C C . TYR A 1 113 ? 5.864 12.412 -15.037 1.00 73.88 113 TYR A C 1
ATOM 899 O O . TYR A 1 113 ? 6.997 12.853 -15.208 1.00 73.88 113 TYR A O 1
ATOM 907 N N . GLY A 1 114 ? 4.928 12.471 -15.988 1.00 71.62 114 GLY A N 1
ATOM 908 C CA . GLY A 1 114 ? 5.142 13.043 -17.316 1.00 71.62 114 GLY A CA 1
ATOM 909 C C . GLY A 1 114 ? 6.037 12.196 -18.222 1.00 71.62 114 GLY A C 1
ATOM 910 O O . GLY A 1 114 ? 6.689 12.756 -19.094 1.00 71.62 114 GLY A O 1
ATOM 911 N N . ALA A 1 115 ? 6.093 10.882 -17.999 1.00 77.75 115 ALA A N 1
ATOM 912 C CA . ALA A 1 115 ? 6.781 9.937 -18.881 1.00 77.75 115 ALA A CA 1
ATOM 913 C C . ALA A 1 115 ? 5.820 9.420 -19.961 1.00 77.75 115 ALA A C 1
ATOM 915 O O . ALA A 1 115 ? 4.623 9.355 -19.704 1.00 77.75 115 ALA A O 1
ATOM 916 N N . HIS A 1 116 ? 6.319 8.992 -21.127 1.00 86.00 116 HIS A N 1
ATOM 917 C CA . HIS A 1 116 ? 5.483 8.418 -22.199 1.00 86.00 116 HIS A CA 1
ATOM 918 C C . HIS A 1 116 ? 5.707 6.919 -22.419 1.00 86.00 116 HIS A C 1
ATOM 920 O O . HIS A 1 116 ? 5.067 6.296 -23.271 1.00 86.00 116 HIS A O 1
ATOM 926 N N . HIS A 1 117 ? 6.595 6.313 -21.637 1.00 89.69 117 HIS A N 1
ATOM 927 C CA . HIS A 1 117 ? 7.018 4.933 -21.810 1.00 89.69 117 HIS A CA 1
ATOM 928 C C . HIS A 1 117 ? 6.845 4.135 -20.524 1.00 89.69 117 HIS A C 1
ATOM 930 O O . HIS A 1 117 ? 7.100 4.639 -19.436 1.00 89.69 117 HIS A O 1
ATOM 936 N N . VAL A 1 118 ? 6.453 2.868 -20.668 1.00 92.94 118 VAL A N 1
ATOM 937 C CA . VAL A 1 118 ? 6.418 1.884 -19.577 1.00 92.94 118 VAL A CA 1
ATOM 938 C C . VAL A 1 118 ? 7.033 0.583 -20.061 1.00 92.94 118 VAL A C 1
ATOM 940 O O . VAL A 1 118 ? 6.627 0.043 -21.092 1.00 92.94 118 VAL A O 1
ATOM 943 N N . LEU A 1 119 ? 8.000 0.050 -19.319 1.00 96.25 119 LEU A N 1
ATOM 944 C CA . LEU A 1 119 ? 8.563 -1.266 -19.604 1.00 96.25 119 LEU A CA 1
ATOM 945 C C . LEU A 1 119 ? 7.649 -2.341 -19.023 1.00 96.25 119 LEU A C 1
ATOM 947 O O . LEU A 1 119 ? 7.416 -2.373 -17.824 1.00 96.25 119 LEU A O 1
ATOM 951 N N . PHE A 1 120 ? 7.157 -3.243 -19.863 1.00 96.12 120 PHE A N 1
ATOM 952 C CA . PHE A 1 120 ? 6.336 -4.382 -19.465 1.00 96.12 120 PHE A CA 1
ATOM 953 C C . PHE A 1 120 ? 7.105 -5.691 -19.630 1.00 96.12 120 PHE A C 1
ATOM 955 O O . PHE A 1 120 ? 7.759 -5.907 -20.654 1.00 96.12 120 PHE A O 1
ATOM 962 N N . ILE A 1 121 ? 6.945 -6.595 -18.664 1.00 96.62 121 ILE A N 1
ATOM 963 C CA . ILE A 1 121 ? 7.504 -7.948 -18.651 1.00 96.62 121 ILE A CA 1
ATOM 964 C C . ILE A 1 121 ? 6.348 -8.942 -18.502 1.00 96.62 121 ILE A C 1
ATOM 966 O O . ILE A 1 121 ? 5.569 -8.901 -17.549 1.00 96.62 121 ILE A O 1
ATOM 970 N N . SER A 1 122 ? 6.220 -9.847 -19.466 1.00 94.38 122 SER A N 1
ATOM 971 C CA . SER A 1 122 ? 5.178 -10.873 -19.458 1.00 94.38 122 SER A CA 1
ATOM 972 C C . SER A 1 122 ? 5.502 -12.032 -18.511 1.00 94.38 122 SER A C 1
ATOM 974 O O . SER A 1 122 ? 6.645 -12.226 -18.104 1.00 94.38 122 SER A O 1
ATOM 976 N N . LEU A 1 123 ? 4.511 -12.898 -18.274 1.00 92.75 123 LEU A N 1
ATOM 977 C CA . LEU A 1 123 ? 4.701 -14.169 -17.564 1.00 92.75 123 LEU A CA 1
ATOM 978 C C . LEU A 1 123 ? 5.793 -15.060 -18.172 1.00 92.75 123 LEU A C 1
ATOM 980 O O . LEU A 1 123 ? 6.397 -15.847 -17.454 1.00 92.75 123 LEU A O 1
ATOM 984 N N . LYS A 1 124 ? 6.039 -14.962 -19.483 1.00 94.62 124 LYS A N 1
ATOM 985 C CA . LYS A 1 124 ? 7.077 -15.745 -20.172 1.00 94.62 124 LYS A CA 1
ATOM 986 C C . LYS A 1 124 ? 8.467 -15.115 -20.065 1.00 94.62 124 LYS A C 1
ATOM 988 O O . LYS A 1 124 ? 9.423 -15.675 -20.584 1.00 94.62 124 LYS A O 1
ATOM 993 N N . GLY A 1 125 ? 8.574 -13.948 -19.433 1.00 92.62 125 GLY A N 1
ATOM 994 C CA . GLY A 1 125 ? 9.791 -13.147 -19.414 1.00 92.62 125 GLY A CA 1
ATOM 995 C C . GLY A 1 125 ? 9.986 -12.292 -20.667 1.00 92.62 125 GLY A C 1
ATOM 996 O O . GLY A 1 125 ? 10.986 -11.594 -20.745 1.00 92.62 125 GLY A O 1
ATOM 997 N N . ASP A 1 126 ? 9.060 -12.295 -21.633 1.00 96.31 126 ASP A N 1
ATOM 998 C CA . ASP A 1 126 ? 9.157 -11.405 -22.799 1.00 96.31 126 ASP A CA 1
ATOM 999 C C . ASP A 1 126 ? 8.901 -9.948 -22.403 1.00 96.31 126 ASP A C 1
ATOM 1001 O O . ASP A 1 126 ? 7.901 -9.647 -21.742 1.00 96.31 126 ASP A O 1
ATOM 1005 N N . THR A 1 127 ? 9.760 -9.051 -22.872 1.00 96.50 127 THR A N 1
ATOM 1006 C CA . THR A 1 127 ? 9.753 -7.621 -22.597 1.00 96.50 127 THR A CA 1
ATOM 1007 C C . THR A 1 127 ? 9.297 -6.798 -23.795 1.00 96.50 127 THR A C 1
ATOM 1009 O O . THR A 1 127 ? 9.564 -7.097 -24.969 1.00 96.50 127 THR A O 1
ATOM 1012 N N . LYS A 1 128 ? 8.587 -5.713 -23.493 1.00 95.50 128 LYS A N 1
ATOM 1013 C CA . LYS A 1 128 ? 8.187 -4.692 -24.463 1.00 95.50 128 LYS A CA 1
ATOM 1014 C C . LYS A 1 128 ? 8.057 -3.336 -23.785 1.00 95.50 128 LYS A C 1
ATOM 1016 O O . LYS A 1 128 ? 7.711 -3.267 -22.614 1.00 95.50 128 LYS A O 1
ATOM 1021 N N . ILE A 1 129 ? 8.271 -2.274 -24.547 1.00 94.88 129 ILE A N 1
ATOM 1022 C CA . ILE A 1 129 ? 7.927 -0.912 -24.141 1.00 94.88 129 ILE A CA 1
ATOM 1023 C C . ILE A 1 129 ? 6.510 -0.622 -24.614 1.00 94.88 129 ILE A C 1
ATOM 1025 O O . ILE A 1 129 ? 6.212 -0.793 -25.797 1.00 94.88 129 ILE A O 1
ATOM 1029 N N . TRP A 1 130 ? 5.639 -0.214 -23.701 1.00 94.12 130 TRP A N 1
ATOM 1030 C CA . TRP A 1 130 ? 4.355 0.402 -24.007 1.00 94.12 130 TRP A CA 1
ATOM 1031 C C . TRP A 1 130 ? 4.536 1.906 -24.165 1.00 94.12 130 TRP A C 1
ATOM 1033 O O . TRP A 1 130 ? 5.145 2.543 -23.309 1.00 94.12 130 TRP A O 1
ATOM 1043 N N . ASN A 1 131 ? 3.995 2.452 -25.253 1.00 90.75 131 ASN A N 1
ATOM 1044 C CA . ASN A 1 131 ? 3.985 3.884 -25.520 1.00 90.75 131 ASN A CA 1
ATOM 1045 C C . ASN A 1 131 ? 2.613 4.433 -25.157 1.00 90.75 131 ASN A C 1
ATOM 1047 O O . ASN A 1 131 ? 1.606 3.962 -25.697 1.00 90.75 131 ASN A O 1
ATOM 1051 N N . TYR A 1 132 ? 2.594 5.412 -24.266 1.00 87.19 132 TYR A N 1
ATOM 1052 C CA . TYR A 1 132 ? 1.393 6.060 -23.779 1.00 87.19 132 TYR A CA 1
ATOM 1053 C C . TYR A 1 132 ? 1.257 7.466 -24.356 1.00 87.19 132 TYR A C 1
ATOM 1055 O O . TYR A 1 132 ? 2.191 8.265 -24.325 1.00 87.19 132 TYR A O 1
ATOM 1063 N N . GLU A 1 133 ? 0.052 7.769 -24.821 1.00 82.06 133 GLU A N 1
ATOM 1064 C CA . GLU A 1 133 ? -0.428 9.130 -25.026 1.00 82.06 133 GLU A CA 1
ATOM 1065 C C . GLU A 1 133 ? -1.595 9.331 -24.054 1.00 82.06 133 GLU A C 1
ATOM 1067 O O . GLU A 1 133 ? -2.600 8.613 -24.101 1.00 82.06 133 GLU A O 1
ATOM 1072 N N . ASP A 1 134 ? -1.409 10.235 -23.093 1.00 73.75 134 ASP A N 1
ATOM 1073 C CA . ASP A 1 134 ? -2.295 10.416 -21.942 1.00 73.75 134 ASP A CA 1
ATOM 1074 C C . ASP A 1 134 ? -2.543 9.114 -21.155 1.00 73.75 134 ASP A C 1
ATOM 1076 O O . ASP A 1 134 ? -1.672 8.640 -20.432 1.00 73.75 134 ASP A O 1
ATOM 1080 N N . ALA A 1 135 ? -3.750 8.544 -21.242 1.00 73.56 135 ALA A N 1
ATOM 1081 C CA . ALA A 1 135 ? -4.144 7.311 -20.554 1.00 73.56 135 ALA A CA 1
ATOM 1082 C C . ALA A 1 135 ? -4.095 6.068 -21.456 1.00 73.56 135 ALA A C 1
ATOM 1084 O O . ALA A 1 135 ? -4.494 4.983 -21.037 1.00 73.56 135 ALA A O 1
ATOM 1085 N N . ARG A 1 136 ? -3.709 6.222 -22.727 1.00 78.38 136 ARG A N 1
ATOM 1086 C CA . ARG A 1 136 ? -3.935 5.207 -23.757 1.00 78.38 136 ARG A CA 1
ATOM 1087 C C . ARG A 1 136 ? -2.627 4.687 -24.316 1.00 78.38 136 ARG A C 1
ATOM 1089 O O . ARG A 1 136 ? -1.752 5.455 -24.701 1.00 78.38 136 ARG A O 1
ATOM 1096 N N . ILE A 1 137 ? -2.542 3.366 -24.440 1.00 87.00 137 ILE A N 1
ATOM 1097 C CA . ILE A 1 137 ? -1.446 2.715 -25.152 1.00 87.00 137 ILE A CA 1
ATOM 1098 C C . ILE A 1 137 ? -1.660 2.930 -26.653 1.00 87.00 137 ILE A C 1
ATOM 1100 O O . ILE A 1 137 ? -2.569 2.347 -27.243 1.00 87.00 137 ILE A O 1
ATOM 1104 N N . ILE A 1 138 ? -0.811 3.743 -27.276 1.00 90.31 138 ILE A N 1
ATOM 1105 C CA . ILE A 1 138 ? -0.855 4.031 -28.720 1.00 90.31 138 ILE A CA 1
ATOM 1106 C C . ILE A 1 138 ? 0.003 3.065 -29.541 1.00 90.31 138 ILE A C 1
ATOM 1108 O O . ILE A 1 138 ? -0.143 2.952 -30.756 1.00 90.31 138 ILE A O 1
ATOM 1112 N N . GLY A 1 139 ? 0.906 2.340 -28.885 1.00 89.75 139 GLY A N 1
ATOM 1113 C CA . GLY A 1 139 ? 1.789 1.398 -29.548 1.00 89.75 139 GLY A CA 1
ATOM 1114 C C . GLY A 1 139 ? 2.687 0.659 -28.574 1.00 89.75 139 GLY A C 1
ATOM 1115 O O . GLY A 1 139 ? 2.701 0.922 -27.371 1.00 89.75 139 GLY A O 1
ATOM 1116 N N . HIS A 1 140 ? 3.446 -0.296 -29.101 1.00 92.00 140 HIS A N 1
ATOM 1117 C CA . HIS A 1 140 ? 4.447 -0.997 -28.316 1.00 92.00 140 HIS A CA 1
ATOM 1118 C C . HIS A 1 140 ? 5.643 -1.426 -29.160 1.00 92.00 140 HIS A C 1
ATOM 1120 O O . HIS A 1 140 ? 5.510 -1.734 -30.344 1.00 92.00 140 HIS A O 1
ATOM 1126 N N . ARG A 1 141 ? 6.809 -1.512 -28.520 1.00 92.25 141 ARG A N 1
ATOM 1127 C CA . ARG A 1 141 ? 8.048 -2.024 -29.110 1.00 92.25 141 ARG A CA 1
ATOM 1128 C C . ARG A 1 141 ? 8.474 -3.287 -28.377 1.00 92.25 141 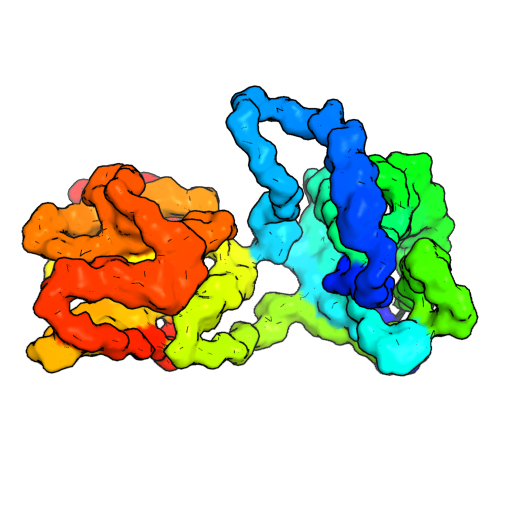ARG A C 1
ATOM 1130 O O . ARG A 1 141 ? 8.719 -3.242 -27.177 1.00 92.25 141 ARG A O 1
ATOM 1137 N N . LYS A 1 142 ? 8.576 -4.415 -29.082 1.00 94.00 142 LYS A N 1
ATOM 1138 C CA . LYS A 1 142 ? 9.110 -5.659 -28.504 1.00 94.00 142 LYS A CA 1
ATOM 1139 C C . LYS A 1 142 ? 10.625 -5.549 -28.340 1.00 94.00 142 LYS A C 1
ATOM 1141 O O . LYS A 1 142 ? 11.298 -5.092 -29.262 1.00 94.00 142 LYS A O 1
ATOM 1146 N N . LEU A 1 143 ? 11.129 -5.985 -27.191 1.00 91.75 143 LEU A N 1
ATOM 1147 C CA . LEU A 1 143 ? 12.562 -6.039 -26.894 1.00 91.75 143 LEU A CA 1
ATOM 1148 C C . LEU A 1 143 ? 13.094 -7.483 -26.886 1.00 91.75 143 LEU A C 1
ATOM 1150 O O . LEU A 1 143 ? 14.261 -7.690 -27.191 1.00 91.75 143 LEU A O 1
ATOM 1154 N N . GLY A 1 144 ? 12.230 -8.478 -26.652 1.00 93.12 144 GLY A N 1
ATOM 1155 C CA . GLY A 1 144 ? 12.597 -9.901 -26.641 1.00 93.12 144 GLY A CA 1
ATOM 1156 C C . GLY A 1 144 ? 12.565 -10.477 -25.225 1.00 93.12 144 GLY A C 1
ATOM 1157 O O . GLY A 1 144 ? 11.836 -9.951 -24.395 1.00 93.12 144 GLY A O 1
ATOM 1158 N N . PRO A 1 145 ? 13.294 -11.559 -24.921 1.00 95.69 145 PRO A N 1
ATOM 1159 C CA . PRO A 1 145 ? 13.390 -12.085 -23.559 1.00 95.69 145 PRO A CA 1
ATOM 1160 C C . PRO A 1 145 ? 14.064 -11.088 -22.612 1.00 95.69 145 PRO A C 1
ATOM 1162 O O . PRO A 1 145 ? 14.988 -10.387 -23.016 1.00 95.69 145 PRO A O 1
ATOM 1165 N N . TRP A 1 146 ? 13.635 -11.053 -21.350 1.00 95.06 146 TRP A N 1
ATOM 1166 C CA . TRP A 1 146 ? 14.167 -10.166 -20.317 1.00 95.06 146 TRP A CA 1
ATOM 1167 C C . TRP A 1 146 ? 15.697 -10.207 -20.213 1.00 95.06 146 TRP A C 1
ATOM 1169 O O . TRP A 1 146 ? 16.305 -11.273 -20.108 1.00 95.06 146 TRP A O 1
ATOM 1179 N N . 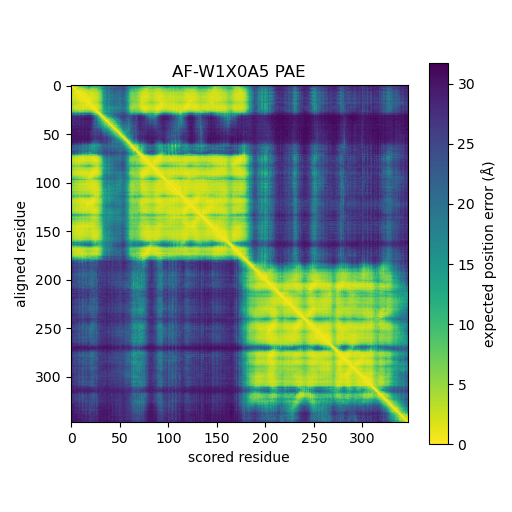GLN A 1 147 ? 16.290 -9.013 -20.164 1.00 92.44 147 GLN A N 1
ATOM 1180 C CA . GLN A 1 147 ? 17.687 -8.769 -19.830 1.00 92.44 147 GLN A CA 1
ATOM 1181 C C . GLN A 1 147 ? 17.747 -7.572 -18.880 1.00 92.44 147 GLN A C 1
ATOM 1183 O O . GLN A 1 147 ? 17.107 -6.555 -19.140 1.00 92.44 147 GLN A O 1
ATOM 1188 N N . ALA A 1 148 ? 18.537 -7.667 -17.809 1.00 90.06 148 ALA A N 1
ATOM 1189 C CA . ALA A 1 148 ? 18.710 -6.575 -16.847 1.00 90.06 148 ALA A CA 1
ATOM 1190 C C . ALA A 1 148 ? 19.148 -5.245 -17.489 1.00 90.06 148 ALA A C 1
ATOM 1192 O O . ALA A 1 148 ? 18.730 -4.183 -17.036 1.00 90.06 148 ALA A O 1
ATOM 1193 N N . ASP A 1 149 ? 19.921 -5.293 -18.579 1.00 89.06 149 ASP A N 1
ATOM 1194 C CA . ASP A 1 149 ? 20.373 -4.097 -19.308 1.00 89.06 149 ASP A CA 1
ATOM 1195 C C . ASP A 1 149 ? 19.218 -3.286 -19.915 1.00 89.06 149 ASP A C 1
ATOM 1197 O O . ASP A 1 149 ? 19.369 -2.101 -20.217 1.00 89.06 149 ASP A O 1
ATOM 1201 N N . TYR A 1 150 ? 18.026 -3.878 -20.035 1.00 92.06 150 TYR A N 1
ATOM 1202 C CA . TYR A 1 150 ? 16.836 -3.154 -20.466 1.00 92.06 150 TYR A CA 1
ATOM 1203 C C . TYR A 1 150 ? 16.352 -2.118 -19.453 1.00 92.06 150 TYR A C 1
ATOM 1205 O O . TYR A 1 150 ? 15.624 -1.218 -19.859 1.00 92.06 150 TYR A O 1
ATOM 1213 N N . ILE A 1 151 ? 16.764 -2.183 -18.181 1.00 92.12 151 ILE A N 1
ATOM 1214 C CA . ILE A 1 151 ? 16.475 -1.111 -17.217 1.00 92.12 151 ILE A CA 1
ATOM 1215 C C . ILE A 1 151 ? 17.221 0.167 -17.569 1.00 92.12 151 ILE A C 1
ATOM 1217 O O . ILE A 1 151 ? 16.627 1.238 -17.509 1.00 92.12 151 ILE A O 1
ATOM 1221 N N . GLU A 1 152 ? 18.486 0.076 -17.982 1.00 91.44 152 GLU A N 1
ATOM 1222 C CA . GLU A 1 152 ? 19.239 1.269 -18.382 1.00 91.44 152 GLU A CA 1
ATOM 1223 C C . GLU A 1 152 ? 18.712 1.834 -19.698 1.00 91.44 152 GLU A C 1
ATOM 1225 O O . GLU A 1 152 ? 18.520 3.041 -19.813 1.00 91.44 152 GLU A O 1
ATOM 1230 N N . LEU A 1 153 ? 18.375 0.958 -20.654 1.00 90.88 153 LEU A N 1
ATOM 1231 C CA . LEU A 1 153 ? 17.709 1.360 -21.894 1.00 90.88 153 LEU A CA 1
ATOM 1232 C C . LEU A 1 153 ? 16.382 2.078 -21.613 1.00 90.88 153 LEU A C 1
ATOM 1234 O O . LEU A 1 153 ? 16.118 3.133 -22.182 1.00 90.88 153 LEU A O 1
ATOM 1238 N N . TYR A 1 154 ? 15.543 1.502 -20.751 1.00 91.56 154 TYR A N 1
ATOM 1239 C CA . TYR A 1 154 ? 14.248 2.072 -20.399 1.00 91.56 154 TYR A CA 1
ATOM 1240 C C . TYR A 1 154 ? 14.390 3.396 -19.642 1.00 91.56 154 TYR A C 1
ATOM 1242 O O . TYR A 1 154 ? 13.742 4.374 -20.008 1.00 91.56 154 TYR A O 1
ATOM 1250 N N . GLY A 1 155 ? 15.267 3.453 -18.638 1.00 88.69 155 GLY A N 1
ATOM 1251 C CA . GLY A 1 155 ? 15.537 4.683 -17.900 1.00 88.69 155 GLY A CA 1
ATOM 1252 C C . GLY A 1 155 ? 16.057 5.792 -18.812 1.00 88.69 155 GLY A C 1
ATOM 1253 O O . GLY A 1 155 ? 15.589 6.922 -18.711 1.00 88.69 155 GLY A O 1
ATOM 1254 N N . GLN A 1 156 ? 16.925 5.471 -19.780 1.00 88.81 156 GLN A N 1
ATOM 1255 C CA . GLN A 1 156 ? 17.383 6.448 -20.769 1.00 88.81 156 GLN A CA 1
ATOM 1256 C C . GLN A 1 156 ? 16.239 6.966 -21.649 1.00 88.81 156 GLN A C 1
ATOM 1258 O O . GLN A 1 156 ? 16.169 8.165 -21.893 1.00 88.81 156 GLN A O 1
ATOM 1263 N N . MET A 1 157 ? 15.308 6.102 -22.074 1.00 87.44 157 MET A N 1
ATOM 1264 C CA . MET A 1 157 ? 14.130 6.546 -22.832 1.00 87.44 157 MET A CA 1
ATOM 1265 C C . MET A 1 157 ? 13.274 7.542 -22.037 1.00 87.44 157 MET A C 1
ATOM 1267 O O . MET A 1 157 ? 12.808 8.524 -22.606 1.00 87.44 157 MET A O 1
ATOM 1271 N N . ILE A 1 158 ? 13.103 7.330 -20.726 1.00 84.81 158 ILE A N 1
ATOM 1272 C CA . ILE A 1 158 ? 12.391 8.287 -19.863 1.00 84.81 158 ILE A CA 1
ATOM 1273 C C . ILE A 1 158 ? 13.151 9.619 -19.781 1.00 84.81 158 ILE A C 1
ATOM 1275 O O . ILE A 1 158 ? 12.544 10.682 -19.881 1.00 84.81 158 ILE A O 1
ATOM 1279 N N . VAL A 1 159 ? 14.475 9.587 -19.618 1.00 82.44 159 VAL A N 1
ATOM 1280 C CA . VAL A 1 159 ? 15.309 10.803 -19.564 1.00 82.44 159 VAL A CA 1
ATOM 1281 C C . VAL A 1 159 ? 15.237 11.596 -20.873 1.00 82.44 159 VAL A C 1
ATOM 1283 O O . VAL A 1 159 ? 15.115 12.826 -20.851 1.00 82.44 159 VAL A O 1
ATOM 1286 N N . ASP A 1 160 ? 15.267 10.898 -22.008 1.00 82.12 160 ASP A N 1
ATOM 1287 C CA . ASP A 1 160 ? 15.196 11.502 -23.337 1.00 82.12 160 ASP A CA 1
ATOM 1288 C C . ASP A 1 160 ? 13.826 12.169 -23.583 1.00 82.12 160 ASP A C 1
ATOM 1290 O O . ASP A 1 160 ? 13.779 13.302 -24.078 1.00 82.12 160 ASP A O 1
ATOM 1294 N N . ASP A 1 161 ? 12.723 11.523 -23.175 1.00 74.25 161 ASP A N 1
ATOM 1295 C CA . ASP A 1 161 ? 11.359 12.084 -23.207 1.00 74.25 161 ASP A CA 1
ATOM 1296 C C . ASP A 1 161 ? 11.246 13.382 -22.402 1.00 74.25 161 ASP A C 1
ATOM 1298 O O . ASP A 1 161 ? 10.610 14.355 -22.822 1.00 74.25 161 ASP A O 1
ATOM 1302 N N . LEU A 1 162 ? 11.917 13.421 -21.251 1.00 63.94 162 LEU A N 1
ATOM 1303 C CA . LEU A 1 162 ? 11.942 14.569 -20.348 1.00 63.94 162 LEU A CA 1
ATOM 1304 C C . LEU A 1 162 ? 12.859 15.705 -20.846 1.00 63.94 162 LEU A C 1
ATOM 1306 O O . LEU A 1 162 ? 13.032 16.709 -20.158 1.00 63.94 162 LEU A O 1
ATOM 1310 N N . LYS A 1 163 ? 13.403 15.594 -22.070 1.00 65.44 163 LYS A N 1
ATOM 1311 C CA . LYS A 1 163 ? 14.259 16.585 -22.754 1.00 65.44 163 LYS A CA 1
ATOM 1312 C C . LYS A 1 163 ? 15.563 16.912 -22.017 1.00 65.44 163 LYS A C 1
ATOM 1314 O O . LYS A 1 163 ? 16.182 17.940 -22.307 1.00 65.44 163 LYS A O 1
ATOM 1319 N N . TYR A 1 164 ? 16.027 16.030 -21.136 1.00 62.44 164 TYR A N 1
ATOM 1320 C CA . TYR A 1 164 ? 17.278 16.198 -20.396 1.00 62.44 164 TYR A CA 1
ATOM 1321 C C . TYR A 1 164 ? 18.477 15.746 -21.252 1.00 62.44 164 TYR A C 1
ATOM 1323 O O . TYR A 1 164 ? 19.125 14.726 -21.020 1.00 62.44 164 TYR A O 1
ATOM 1331 N N . LYS A 1 165 ? 18.724 16.485 -22.342 1.00 61.97 165 LYS A N 1
ATOM 1332 C CA . LYS A 1 165 ? 19.706 16.111 -23.369 1.00 61.97 165 LYS A CA 1
ATOM 1333 C C . LYS A 1 165 ? 21.129 16.083 -22.807 1.00 61.97 165 LYS A C 1
ATOM 1335 O O . LYS A 1 165 ? 21.627 17.098 -22.334 1.00 61.97 165 LYS A O 1
ATOM 1340 N N . GLY A 1 166 ? 21.807 14.949 -22.980 1.00 68.69 166 GLY A N 1
ATOM 1341 C CA . GLY A 1 166 ? 23.228 14.778 -22.656 1.00 68.69 166 GLY A CA 1
ATOM 1342 C C . GLY A 1 166 ? 23.506 14.078 -21.326 1.00 68.69 166 GLY A C 1
ATOM 1343 O O . GLY A 1 166 ? 24.660 13.745 -21.064 1.00 68.69 166 GLY A O 1
ATOM 1344 N N . CYS A 1 167 ? 22.480 13.798 -20.520 1.00 80.56 167 CYS A N 1
ATOM 1345 C CA . CYS A 1 167 ? 22.629 13.018 -19.296 1.00 80.56 167 CYS A CA 1
ATOM 1346 C C . CYS A 1 167 ? 22.302 11.547 -19.538 1.00 80.56 167 CYS A C 1
ATOM 1348 O O . CYS A 1 167 ? 21.407 11.208 -20.314 1.00 80.56 167 CYS A O 1
ATOM 1350 N N . THR A 1 168 ? 23.039 10.676 -18.851 1.00 86.19 168 THR A N 1
ATOM 1351 C CA . THR A 1 168 ? 22.818 9.234 -18.906 1.00 86.19 168 THR A CA 1
ATOM 1352 C C . THR A 1 168 ? 22.113 8.763 -17.649 1.00 86.19 168 THR A C 1
ATOM 1354 O O . THR A 1 168 ? 22.479 9.173 -16.546 1.00 86.19 168 THR A O 1
ATOM 1357 N N . TYR A 1 169 ? 21.098 7.916 -17.816 1.00 89.06 169 TYR A N 1
ATOM 1358 C CA . TYR A 1 169 ? 20.529 7.187 -16.691 1.00 89.06 169 TYR A CA 1
ATOM 1359 C C . TYR A 1 169 ? 21.444 6.022 -16.311 1.00 89.06 169 TYR A C 1
ATOM 1361 O O . TYR A 1 169 ? 21.875 5.254 -17.173 1.00 89.06 169 TYR A O 1
ATOM 1369 N N . GLN A 1 170 ? 21.706 5.866 -15.016 1.00 89.69 170 GLN A N 1
ATOM 1370 C CA . GLN A 1 170 ? 22.474 4.750 -14.475 1.00 89.69 170 GLN A CA 1
ATOM 1371 C C . GLN A 1 170 ? 21.722 4.105 -13.319 1.00 89.69 170 GLN A C 1
ATOM 1373 O O . GLN A 1 170 ? 21.453 4.747 -12.308 1.00 89.69 170 GLN A O 1
ATOM 1378 N N . CYS A 1 171 ? 21.423 2.815 -13.454 1.00 90.12 171 CYS A N 1
ATOM 1379 C CA . CYS A 1 171 ? 20.852 2.016 -12.373 1.00 90.12 171 CYS A CA 1
ATOM 1380 C C . CYS A 1 171 ? 21.963 1.575 -11.412 1.00 90.12 171 CYS A C 1
ATOM 1382 O O . CYS A 1 171 ? 23.020 1.112 -11.858 1.00 90.12 171 CYS A O 1
ATOM 1384 N N . THR A 1 172 ? 21.712 1.660 -10.106 1.00 88.81 172 THR A N 1
ATOM 1385 C CA . THR A 1 172 ? 22.688 1.312 -9.062 1.00 88.81 172 THR A CA 1
ATOM 1386 C C . THR A 1 172 ? 22.270 0.105 -8.242 1.00 88.81 172 THR A C 1
ATOM 1388 O O . THR A 1 172 ? 23.078 -0.797 -8.040 1.00 88.81 172 THR A O 1
ATOM 1391 N N . SER A 1 173 ? 21.018 0.041 -7.800 1.00 88.31 173 SER A N 1
ATOM 1392 C CA . SER A 1 173 ? 20.532 -1.067 -6.980 1.00 88.31 173 SER A CA 1
ATOM 1393 C C . SER A 1 173 ? 19.021 -1.234 -7.091 1.00 88.31 173 SER A C 1
ATOM 1395 O O . SER A 1 173 ? 18.316 -0.414 -7.676 1.00 88.31 173 SER A O 1
ATOM 1397 N N . ILE A 1 174 ? 18.523 -2.331 -6.533 1.00 89.06 174 ILE A N 1
ATOM 1398 C CA . ILE A 1 174 ? 17.099 -2.604 -6.389 1.00 89.06 174 ILE A CA 1
ATOM 1399 C C . ILE A 1 174 ? 16.840 -3.094 -4.967 1.00 89.06 174 ILE A C 1
ATOM 1401 O O . ILE A 1 174 ? 17.601 -3.901 -4.430 1.00 89.06 174 ILE A O 1
ATOM 1405 N N . GLU A 1 175 ? 15.775 -2.594 -4.358 1.00 82.62 175 GLU A N 1
ATOM 1406 C CA . GLU A 1 175 ? 15.341 -3.028 -3.037 1.00 82.62 175 GLU A CA 1
ATOM 1407 C C . GLU A 1 175 ? 14.569 -4.353 -3.100 1.00 82.62 175 GLU A C 1
ATOM 1409 O O . GLU A 1 175 ? 13.975 -4.732 -4.117 1.00 82.62 175 GLU A O 1
ATOM 1414 N N . GLU A 1 176 ? 14.549 -5.072 -1.977 1.00 76.88 176 GLU A N 1
ATOM 1415 C CA . GLU A 1 176 ? 13.609 -6.177 -1.790 1.00 76.88 176 GLU A CA 1
ATOM 1416 C C . GLU A 1 176 ? 12.157 -5.672 -1.849 1.00 76.88 176 GLU A C 1
ATOM 1418 O O . GLU A 1 176 ? 11.896 -4.482 -2.015 1.00 76.88 176 GLU A O 1
ATOM 1423 N N . ASP A 1 177 ? 11.187 -6.587 -1.771 1.00 71.25 177 ASP A N 1
ATOM 1424 C CA . ASP A 1 177 ? 9.778 -6.185 -1.758 1.00 71.25 177 ASP A CA 1
ATOM 1425 C C . ASP A 1 177 ? 9.579 -5.137 -0.655 1.00 71.25 177 ASP A C 1
ATOM 1427 O O . ASP A 1 177 ? 9.984 -5.366 0.486 1.00 71.25 177 ASP A O 1
ATOM 1431 N N . TYR A 1 178 ? 8.950 -4.007 -0.975 1.00 59.41 178 TYR A N 1
ATOM 1432 C CA . TYR A 1 178 ? 8.688 -2.922 -0.024 1.00 59.41 178 TYR A CA 1
ATOM 1433 C C . TYR A 1 178 ? 7.955 -3.385 1.252 1.00 59.41 178 TYR A C 1
ATOM 1435 O O . TYR A 1 178 ? 7.959 -2.690 2.263 1.00 59.41 178 TYR A O 1
ATOM 1443 N N . ARG A 1 179 ? 7.318 -4.565 1.219 1.00 55.31 179 ARG A N 1
ATOM 1444 C CA . ARG A 1 179 ? 6.676 -5.218 2.374 1.00 55.31 179 ARG A CA 1
ATOM 1445 C C . ARG A 1 179 ? 7.623 -6.084 3.211 1.00 55.31 179 ARG A C 1
ATOM 1447 O O . ARG A 1 179 ? 7.290 -6.415 4.345 1.00 55.31 179 ARG A O 1
ATOM 1454 N N . LEU A 1 180 ? 8.749 -6.516 2.641 1.00 45.56 180 LEU A N 1
ATOM 1455 C CA . LEU A 1 180 ? 9.849 -7.208 3.328 1.00 45.56 180 LEU A CA 1
ATOM 1456 C C . LEU A 1 180 ? 10.858 -6.223 3.922 1.00 45.56 180 LEU A C 1
ATOM 1458 O O . LEU A 1 180 ? 11.533 -6.559 4.898 1.00 45.56 180 LEU A O 1
ATOM 1462 N N . VAL A 1 181 ? 10.904 -4.994 3.396 1.00 43.59 181 VAL A N 1
ATOM 1463 C CA . VAL A 1 181 ? 11.447 -3.848 4.125 1.00 43.59 181 VAL A CA 1
ATOM 1464 C C . VAL A 1 181 ? 10.640 -3.757 5.420 1.00 43.59 181 VAL A C 1
ATOM 1466 O O . VAL A 1 181 ? 9.429 -3.528 5.395 1.00 43.59 181 VAL A O 1
ATOM 1469 N N . ARG A 1 182 ? 11.295 -4.083 6.546 1.00 39.62 182 ARG A N 1
ATOM 1470 C CA . ARG A 1 182 ? 10.710 -4.068 7.899 1.00 39.62 182 ARG A CA 1
ATOM 1471 C C . ARG A 1 182 ? 9.841 -2.826 8.060 1.00 39.62 182 ARG A C 1
ATOM 1473 O O . ARG A 1 182 ? 10.217 -1.795 7.504 1.00 39.62 182 ARG A O 1
ATOM 1480 N N . THR A 1 183 ? 8.741 -2.951 8.825 1.00 39.78 183 THR A N 1
ATOM 1481 C CA . THR A 1 183 ? 7.838 -1.847 9.213 1.00 39.78 183 THR A CA 1
ATOM 1482 C C . THR A 1 183 ? 8.613 -0.542 9.166 1.00 39.78 183 THR A C 1
ATOM 1484 O O . THR A 1 183 ? 9.603 -0.468 9.913 1.00 39.78 183 THR A O 1
ATOM 1487 N N . PRO A 1 184 ? 8.268 0.406 8.267 1.00 41.19 184 PRO A N 1
ATOM 1488 C CA . PRO A 1 184 ? 9.003 1.655 8.172 1.00 41.19 184 PRO A CA 1
ATOM 1489 C C . PRO A 1 184 ? 9.183 2.176 9.591 1.00 41.19 184 PRO A C 1
ATOM 1491 O O . PRO A 1 184 ? 8.294 1.983 10.427 1.00 41.19 184 PRO A O 1
ATOM 1494 N N . TYR A 1 185 ? 10.362 2.712 9.901 1.00 42.91 185 TYR A N 1
ATOM 1495 C CA . TYR A 1 185 ? 10.562 3.389 11.173 1.00 42.91 185 TYR A CA 1
ATOM 1496 C C . TYR A 1 185 ? 9.570 4.555 11.207 1.00 42.91 185 TYR A C 1
ATOM 1498 O O . TYR A 1 185 ? 9.828 5.627 10.675 1.00 42.91 185 TYR A O 1
ATOM 1506 N N . CYS A 1 186 ? 8.383 4.274 11.729 1.00 49.94 186 CYS A N 1
ATOM 1507 C CA . CYS A 1 186 ? 7.359 5.235 12.046 1.00 49.94 186 CYS A CA 1
ATOM 1508 C C . CYS A 1 186 ? 7.799 5.794 13.385 1.00 49.94 186 CYS A C 1
ATOM 1510 O O . CYS A 1 186 ? 7.837 5.052 14.372 1.00 49.94 186 CYS A O 1
ATOM 1512 N N . ASP A 1 187 ? 8.203 7.057 13.401 1.00 51.56 187 ASP A N 1
ATOM 1513 C CA . ASP A 1 187 ? 8.458 7.769 14.642 1.00 51.56 187 ASP A CA 1
ATOM 1514 C C . ASP A 1 187 ? 7.115 7.875 15.370 1.00 51.56 187 ASP A C 1
ATOM 1516 O O . ASP A 1 187 ? 6.319 8.763 15.114 1.00 51.56 187 ASP A O 1
ATOM 1520 N N . ARG A 1 188 ? 6.809 6.918 16.252 1.00 57.31 188 ARG A N 1
ATOM 1521 C CA . ARG A 1 188 ? 5.479 6.770 16.873 1.00 57.31 188 ARG A CA 1
ATOM 1522 C C . ARG A 1 188 ? 5.124 7.896 17.852 1.00 57.31 188 ARG A C 1
ATOM 1524 O O . ARG A 1 188 ? 4.204 7.764 18.651 1.00 57.31 188 ARG A O 1
ATOM 1531 N N . SER A 1 189 ? 5.855 9.005 17.813 1.00 57.12 189 SER A N 1
ATOM 1532 C CA . SER A 1 189 ? 5.579 10.216 18.571 1.00 57.12 189 SER A CA 1
ATOM 1533 C C . SER A 1 189 ? 4.537 11.131 17.908 1.00 57.12 189 SER A C 1
ATOM 1535 O O . SER A 1 189 ? 4.027 12.036 18.581 1.00 57.12 189 SER A O 1
ATOM 1537 N N . ASN A 1 190 ? 4.180 10.908 16.631 1.00 64.75 190 ASN A N 1
ATOM 1538 C CA . ASN A 1 190 ? 3.208 11.731 15.906 1.00 64.75 190 ASN A CA 1
ATOM 1539 C C . ASN A 1 190 ? 2.050 10.911 15.286 1.00 64.75 190 ASN A C 1
ATOM 1541 O O . ASN A 1 190 ? 2.182 9.758 14.892 1.00 64.75 190 ASN A O 1
ATOM 1545 N N . LEU A 1 191 ? 0.858 11.516 15.223 1.00 64.38 191 LEU A N 1
ATOM 1546 C CA . LEU A 1 191 ? -0.355 10.895 14.669 1.00 64.38 191 LEU A CA 1
ATOM 1547 C C . LEU A 1 191 ? -0.309 10.770 13.142 1.00 64.38 191 LEU A C 1
ATOM 1549 O O . LEU A 1 191 ? -0.997 9.921 12.576 1.00 64.38 191 LEU A O 1
ATOM 1553 N N . ASP A 1 192 ? 0.520 11.582 12.485 1.00 62.50 192 ASP A N 1
ATOM 1554 C CA . ASP A 1 192 ? 0.757 11.508 11.041 1.00 62.50 192 ASP A CA 1
ATOM 1555 C C . ASP A 1 192 ? 1.374 10.148 10.640 1.00 62.50 192 ASP A C 1
ATOM 1557 O O . ASP A 1 192 ? 1.163 9.658 9.525 1.00 62.50 192 ASP A O 1
ATOM 1561 N N . ASP A 1 193 ? 2.049 9.470 11.574 1.00 64.88 193 ASP A N 1
ATOM 1562 C CA . ASP A 1 193 ? 2.618 8.136 11.383 1.00 64.88 193 ASP A CA 1
ATOM 1563 C C . ASP A 1 193 ? 1.561 7.029 11.313 1.00 64.88 193 ASP A C 1
ATOM 1565 O O . ASP A 1 193 ? 1.809 5.988 10.703 1.00 64.88 193 ASP A O 1
ATOM 1569 N N . LEU A 1 194 ? 0.344 7.258 11.824 1.00 67.38 194 LEU A N 1
ATOM 1570 C CA . LEU A 1 194 ? -0.780 6.336 11.621 1.00 67.38 194 LEU A CA 1
ATOM 1571 C C . LEU A 1 194 ? -1.172 6.278 10.139 1.00 67.38 194 LEU A C 1
ATOM 1573 O O . LEU A 1 194 ? -1.531 5.215 9.636 1.00 67.38 194 LEU A O 1
ATOM 1577 N N . GLY A 1 195 ? -1.051 7.392 9.408 1.00 63.62 195 GLY A N 1
ATOM 1578 C CA . GLY A 1 195 ? -1.255 7.421 7.958 1.00 63.62 195 GLY A CA 1
ATOM 1579 C C . GLY A 1 195 ? -0.187 6.618 7.208 1.00 63.62 195 GLY A C 1
ATOM 1580 O O . GLY A 1 195 ? -0.504 5.853 6.291 1.00 63.62 195 GLY A O 1
ATOM 1581 N N . GLN A 1 196 ? 1.076 6.724 7.633 1.00 60.12 196 GLN A N 1
ATOM 1582 C CA . GLN A 1 196 ? 2.184 5.945 7.069 1.00 60.12 196 GLN A CA 1
ATOM 1583 C C . GLN A 1 196 ? 2.040 4.448 7.374 1.00 60.12 196 GLN A C 1
ATOM 1585 O O . GLN A 1 196 ? 2.201 3.613 6.484 1.00 60.12 196 GLN A O 1
ATOM 1590 N N . LEU A 1 197 ? 1.663 4.101 8.606 1.00 62.66 197 LEU A N 1
ATOM 1591 C CA . LEU A 1 197 ? 1.421 2.726 9.029 1.00 62.66 197 LEU A CA 1
ATOM 1592 C C . LEU A 1 197 ? 0.189 2.132 8.331 1.00 62.66 197 LEU A C 1
ATOM 1594 O O . LEU A 1 197 ? 0.261 1.012 7.831 1.00 62.66 197 LEU A O 1
ATOM 1598 N N . SER A 1 198 ? -0.903 2.889 8.184 1.00 63.81 198 SER A N 1
ATOM 1599 C CA . SER A 1 198 ? -2.062 2.489 7.370 1.00 63.81 198 SER A CA 1
ATOM 1600 C C . SER A 1 198 ? -1.651 2.190 5.928 1.00 63.81 198 SER A C 1
ATOM 1602 O O . SER A 1 198 ? -2.046 1.166 5.365 1.00 63.81 198 SER A O 1
ATOM 1604 N N . SER A 1 199 ? -0.787 3.039 5.362 1.00 56.06 199 SER A N 1
ATOM 1605 C CA . SER A 1 199 ? -0.232 2.863 4.017 1.00 56.06 199 SER A CA 1
ATOM 1606 C C . SER A 1 199 ? 0.634 1.606 3.910 1.00 56.06 199 SER A C 1
ATOM 1608 O O . SER A 1 199 ? 0.505 0.849 2.950 1.00 56.06 199 SER A O 1
ATOM 1610 N N . HIS A 1 200 ? 1.464 1.327 4.917 1.00 56.03 200 HIS A N 1
ATOM 1611 C CA . HIS A 1 200 ? 2.262 0.103 4.985 1.00 56.03 200 HIS A CA 1
ATOM 1612 C C . HIS A 1 200 ? 1.390 -1.162 5.107 1.00 56.03 200 HIS A C 1
ATOM 1614 O O . HIS A 1 200 ? 1.662 -2.178 4.468 1.00 56.03 200 HIS A O 1
ATOM 1620 N N . LEU A 1 201 ? 0.312 -1.106 5.894 1.00 55.66 201 LEU A N 1
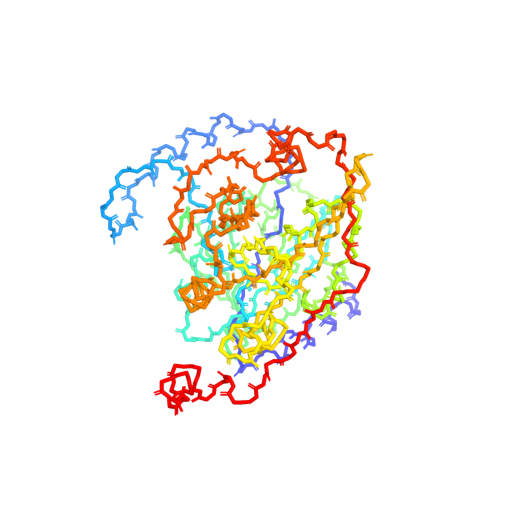ATOM 1621 C CA . LEU A 1 201 ? -0.608 -2.228 6.128 1.00 55.66 201 LEU A CA 1
ATOM 1622 C C . LEU A 1 201 ? -1.602 -2.457 4.969 1.00 55.66 201 LEU A C 1
ATOM 1624 O O . LEU A 1 201 ? -2.270 -3.506 4.906 1.00 55.66 201 LEU A O 1
ATOM 1628 N N . GLY A 1 202 ? -1.700 -1.491 4.051 1.00 53.16 202 GLY A N 1
ATOM 1629 C CA . GLY A 1 202 ? -2.695 -1.456 2.984 1.00 53.16 202 GLY A CA 1
ATOM 1630 C C . GLY A 1 202 ? -4.107 -1.483 3.558 1.00 53.16 202 GLY A C 1
ATOM 1631 O O . GLY A 1 202 ? -4.873 -2.414 3.282 1.00 53.16 202 GLY A O 1
ATOM 1632 N N . ALA A 1 203 ? -4.389 -0.537 4.453 1.00 62.75 203 ALA A N 1
ATOM 1633 C CA . ALA A 1 203 ? -5.700 -0.315 5.043 1.00 62.75 203 ALA A CA 1
ATOM 1634 C C . ALA A 1 203 ? -6.332 0.949 4.459 1.00 62.75 203 ALA A C 1
ATOM 1636 O O . ALA A 1 203 ? -5.721 2.012 4.473 1.00 62.75 203 ALA A O 1
ATOM 1637 N N . ASP A 1 204 ? -7.556 0.815 3.955 1.00 67.06 204 ASP A N 1
ATOM 1638 C CA . ASP A 1 204 ? -8.305 1.902 3.320 1.00 67.06 204 ASP A CA 1
ATOM 1639 C C . ASP A 1 204 ? -8.893 2.880 4.354 1.00 67.06 204 ASP A C 1
ATOM 1641 O O . ASP A 1 204 ? -9.160 4.037 4.053 1.00 67.06 204 ASP A O 1
ATOM 1645 N N . HIS A 1 205 ? -9.117 2.410 5.580 1.00 81.50 205 HIS A N 1
ATOM 1646 C CA . HIS A 1 205 ? -9.848 3.117 6.622 1.00 81.50 205 HIS A CA 1
ATOM 1647 C C . HIS A 1 205 ? -9.110 3.029 7.953 1.00 81.50 205 HIS A C 1
ATOM 1649 O O . HIS A 1 205 ? -8.583 1.970 8.303 1.00 81.50 205 HIS A O 1
ATOM 1655 N N . ILE A 1 206 ? -9.165 4.102 8.741 1.00 88.56 206 ILE A N 1
ATOM 1656 C CA . ILE A 1 206 ? -8.688 4.090 10.128 1.00 88.56 206 ILE A CA 1
ATOM 1657 C C . ILE A 1 206 ? -9.872 4.366 11.051 1.00 88.56 206 ILE A C 1
ATOM 1659 O O . ILE A 1 206 ? -10.589 5.350 10.873 1.00 88.56 206 ILE A O 1
ATOM 1663 N N . LEU A 1 207 ? -10.092 3.495 12.033 1.00 90.88 207 LEU A N 1
ATOM 1664 C CA . LEU A 1 207 ? -11.134 3.662 13.047 1.00 90.88 207 LEU A CA 1
ATOM 1665 C C . LEU A 1 207 ? -10.504 3.792 14.429 1.00 90.88 207 LEU A C 1
ATOM 1667 O O . LEU A 1 207 ? -9.753 2.917 14.846 1.00 90.88 207 LEU A O 1
ATOM 1671 N N . PHE A 1 208 ? -10.850 4.849 15.154 1.00 90.25 208 PHE A N 1
ATOM 1672 C CA . PHE A 1 208 ? -10.473 5.040 16.549 1.00 90.25 208 PHE A CA 1
ATOM 1673 C C . PHE A 1 208 ? -11.653 4.638 17.417 1.00 90.25 208 PHE A C 1
ATOM 1675 O O . PHE A 1 208 ? -12.719 5.258 17.365 1.00 90.25 208 PHE A O 1
ATOM 1682 N N . ILE A 1 209 ? -11.454 3.596 18.217 1.00 88.81 209 ILE A N 1
ATOM 1683 C CA . ILE A 1 209 ? -12.497 3.026 19.061 1.00 88.81 209 ILE A CA 1
ATOM 1684 C C . ILE A 1 209 ? -12.056 3.109 20.516 1.00 88.81 209 ILE A C 1
ATOM 1686 O O . ILE A 1 209 ? -10.985 2.600 20.853 1.00 88.81 209 ILE A O 1
ATOM 1690 N N . PRO A 1 210 ? -12.860 3.711 21.400 1.00 86.69 210 PRO A N 1
ATOM 1691 C CA . PRO A 1 210 ? -12.512 3.804 22.805 1.00 86.69 210 PRO A CA 1
ATOM 1692 C C . PRO A 1 210 ? -12.414 2.418 23.444 1.00 86.69 210 PRO A C 1
ATOM 1694 O O . PRO A 1 210 ? -13.208 1.523 23.156 1.00 86.69 210 PRO A O 1
ATOM 1697 N N . ALA A 1 211 ? -11.469 2.252 24.364 1.00 84.88 211 ALA A N 1
ATOM 1698 C CA . ALA A 1 211 ? -11.378 1.053 25.174 1.00 84.88 211 ALA A CA 1
ATOM 1699 C C . ALA A 1 211 ? -12.631 0.901 26.053 1.00 84.88 211 ALA A C 1
ATOM 1701 O O . ALA A 1 211 ? -13.030 1.812 26.793 1.00 84.88 211 ALA A O 1
ATOM 1702 N N . LEU A 1 212 ? -13.243 -0.278 25.964 1.00 79.69 212 LEU A N 1
ATOM 1703 C CA . LEU A 1 212 ? -14.405 -0.665 26.753 1.00 79.69 212 LEU A CA 1
ATOM 1704 C C . LEU A 1 212 ? -13.958 -1.554 27.915 1.00 79.69 212 LEU A C 1
ATOM 1706 O O . LEU A 1 212 ? -13.241 -2.535 27.716 1.00 79.69 212 LEU A O 1
ATOM 1710 N N . ASN A 1 213 ? -14.416 -1.220 29.123 1.00 76.06 213 ASN A N 1
ATOM 1711 C CA . ASN A 1 213 ? -14.078 -1.942 30.357 1.00 76.06 213 ASN A CA 1
ATOM 1712 C C . ASN A 1 213 ? -15.186 -2.912 30.805 1.00 76.06 213 ASN A C 1
ATOM 1714 O O . ASN A 1 213 ? -15.144 -3.425 31.920 1.00 76.06 213 ASN A O 1
ATOM 1718 N N . TYR A 1 214 ? -16.179 -3.161 29.951 1.00 75.75 214 TYR A N 1
ATOM 1719 C CA . TYR A 1 214 ? -17.273 -4.098 30.193 1.00 75.75 214 TYR A CA 1
ATOM 1720 C C . TYR A 1 214 ? -17.271 -5.222 29.154 1.00 75.75 214 TYR A C 1
ATOM 1722 O O . TYR A 1 214 ? -16.596 -5.149 28.125 1.00 75.75 214 TYR A O 1
ATOM 1730 N N . GLN A 1 215 ? -18.014 -6.287 29.452 1.00 80.12 215 GLN A N 1
ATOM 1731 C CA . GLN A 1 215 ? -18.233 -7.386 28.521 1.00 80.12 215 GLN A CA 1
ATOM 1732 C C . GLN A 1 215 ? -19.539 -7.176 27.761 1.00 80.12 215 GLN A C 1
ATOM 1734 O O . GLN A 1 215 ? -20.563 -6.859 28.361 1.00 80.12 215 GLN A O 1
ATOM 1739 N N . VAL A 1 216 ? -19.501 -7.416 26.455 1.00 72.44 216 VAL A N 1
ATOM 1740 C CA . VAL A 1 216 ? -20.686 -7.476 25.593 1.00 72.44 216 VAL A CA 1
ATOM 1741 C C . VAL A 1 216 ? -20.888 -8.938 25.239 1.00 72.44 216 VAL A C 1
ATOM 1743 O O . VAL A 1 216 ? -19.938 -9.604 24.836 1.00 72.44 216 VAL A O 1
ATOM 1746 N N . GLU A 1 217 ? -22.082 -9.475 25.501 1.00 80.62 217 GLU A N 1
ATOM 1747 C CA . GLU A 1 217 ? -22.394 -10.903 25.305 1.00 80.62 217 GLU A CA 1
ATOM 1748 C C . GLU A 1 217 ? -21.342 -11.854 25.924 1.00 80.62 217 GLU A C 1
ATOM 1750 O O . GLU A 1 217 ? -20.932 -12.850 25.327 1.00 80.62 217 GLU A O 1
ATOM 1755 N N . GLY A 1 218 ? -20.848 -11.515 27.123 1.00 78.88 218 GLY A N 1
ATOM 1756 C CA . GLY A 1 218 ? -19.847 -12.307 27.851 1.00 78.88 218 GLY A CA 1
ATOM 1757 C C . GLY A 1 218 ? -18.428 -12.265 27.269 1.00 78.88 218 GLY A C 1
ATOM 1758 O O . GLY A 1 218 ? -17.569 -13.030 27.708 1.00 78.88 218 GLY A O 1
ATOM 1759 N N . ARG A 1 219 ? -18.156 -11.388 26.294 1.00 77.25 219 ARG A N 1
ATOM 1760 C CA . ARG A 1 219 ? -16.852 -11.247 25.634 1.00 77.25 219 ARG A CA 1
ATOM 1761 C C . ARG A 1 219 ? -16.225 -9.879 25.865 1.00 77.25 219 ARG A C 1
ATOM 1763 O O . ARG A 1 219 ? -16.910 -8.863 25.947 1.00 77.25 219 ARG A O 1
ATOM 1770 N N . THR A 1 220 ? -14.899 -9.851 25.966 1.00 82.06 220 THR A N 1
ATOM 1771 C CA . THR A 1 220 ? -14.120 -8.612 26.099 1.00 82.06 220 THR A CA 1
ATOM 1772 C C . THR A 1 220 ? -13.868 -7.968 24.737 1.00 82.06 220 THR A C 1
ATOM 1774 O O . THR A 1 220 ? -13.837 -8.645 23.707 1.00 82.06 220 THR A O 1
ATOM 1777 N N . MET A 1 221 ? -13.595 -6.660 24.719 1.00 78.88 221 MET A N 1
ATOM 1778 C CA . MET A 1 221 ? -13.230 -5.937 23.493 1.00 78.88 221 MET A CA 1
ATOM 1779 C C . MET A 1 221 ? -12.056 -6.592 22.746 1.00 78.88 221 MET A C 1
ATOM 1781 O O . MET A 1 221 ? -12.090 -6.716 21.528 1.00 78.88 221 MET A O 1
ATOM 1785 N N . GLN A 1 222 ? -11.042 -7.080 23.464 1.00 76.81 222 GLN A N 1
ATOM 1786 C CA . GLN A 1 222 ? -9.879 -7.754 22.871 1.00 76.81 222 GLN A CA 1
ATOM 1787 C C . GLN A 1 222 ? -10.267 -9.044 22.138 1.00 76.81 222 GLN A C 1
ATOM 1789 O O . GLN A 1 222 ? -9.735 -9.332 21.066 1.00 76.81 222 GLN A O 1
ATOM 1794 N N . GLN A 1 223 ? -11.228 -9.801 22.676 1.00 75.69 223 GLN A N 1
ATOM 1795 C CA . GLN A 1 223 ? -11.759 -10.983 22.000 1.00 75.69 223 GLN A CA 1
ATOM 1796 C C . GLN A 1 223 ? -12.489 -10.591 20.710 1.00 75.69 223 GLN A C 1
ATOM 1798 O O . GLN A 1 223 ? -12.254 -11.218 19.680 1.00 75.69 223 GLN A O 1
ATOM 1803 N N . TYR A 1 224 ? -13.281 -9.515 20.716 1.00 76.44 224 TYR A N 1
ATOM 1804 C CA . TYR A 1 224 ? -13.907 -8.995 19.494 1.00 76.44 224 TYR A CA 1
ATOM 1805 C C . TYR A 1 224 ? -12.891 -8.505 18.460 1.00 76.44 224 TYR A C 1
ATOM 1807 O O . TYR A 1 224 ? -12.989 -8.880 17.293 1.00 76.44 224 TYR A O 1
ATOM 1815 N N . LEU A 1 225 ? -11.864 -7.759 18.877 1.00 73.56 225 LEU A N 1
ATOM 1816 C CA . LEU A 1 225 ? -10.780 -7.334 17.986 1.00 73.56 225 LEU A CA 1
ATOM 1817 C C . LEU A 1 225 ? -10.060 -8.538 17.356 1.00 73.56 225 LEU A C 1
ATOM 1819 O O . LEU A 1 225 ? -9.749 -8.514 16.167 1.00 73.56 225 LEU A O 1
ATOM 1823 N N . SER A 1 226 ? -9.866 -9.628 18.109 1.00 69.00 226 SER A N 1
ATOM 1824 C CA . SER A 1 226 ? -9.302 -10.872 17.565 1.00 69.00 226 SER A CA 1
ATOM 1825 C C . SER A 1 226 ? -10.186 -11.527 16.490 1.00 69.00 226 SER A C 1
ATOM 1827 O O . SER A 1 226 ? -9.666 -12.156 15.566 1.00 69.00 226 SER A O 1
ATOM 1829 N N . PHE A 1 227 ? -11.513 -11.355 16.564 1.00 66.88 227 PHE A N 1
ATOM 1830 C CA . PHE A 1 227 ? -12.453 -11.881 15.568 1.00 66.88 227 PHE A CA 1
ATOM 1831 C C . PHE A 1 227 ? -12.515 -11.035 14.301 1.00 66.88 227 PHE A C 1
ATOM 1833 O O . PHE A 1 227 ? -12.804 -11.573 13.234 1.00 66.88 227 PHE A O 1
ATOM 1840 N N . LEU A 1 228 ? -12.250 -9.733 14.401 1.00 67.94 228 LEU A N 1
ATOM 1841 C CA . LEU A 1 228 ? -12.286 -8.836 13.249 1.00 67.94 228 LEU A CA 1
ATOM 1842 C C . LEU A 1 228 ? -11.162 -9.122 12.249 1.00 67.94 228 LEU A C 1
ATOM 1844 O O . LEU A 1 228 ? -11.349 -8.873 11.058 1.00 67.94 228 LEU A O 1
ATOM 1848 N N . ASP A 1 229 ? -10.043 -9.697 12.709 1.00 67.69 229 ASP A N 1
ATOM 1849 C CA . ASP A 1 229 ? -8.860 -9.962 11.879 1.00 67.69 229 ASP A CA 1
ATOM 1850 C C . ASP A 1 229 ? -8.341 -8.678 11.206 1.00 67.69 229 ASP A C 1
ATOM 1852 O O . ASP A 1 229 ? -8.104 -8.601 9.997 1.00 67.69 229 ASP A O 1
ATOM 1856 N N . VAL A 1 230 ? -8.227 -7.628 12.022 1.00 65.50 230 VAL A N 1
ATOM 1857 C CA . VAL A 1 230 ? -7.787 -6.293 11.620 1.00 65.50 230 VAL A CA 1
ATOM 1858 C C . VAL A 1 230 ? -6.562 -5.913 12.462 1.00 65.50 230 VAL A C 1
ATOM 1860 O O . VAL A 1 230 ? -6.611 -6.067 13.685 1.00 65.50 230 VAL A O 1
ATOM 1863 N N . PRO A 1 231 ? -5.468 -5.423 11.846 1.00 70.19 231 PRO A N 1
ATOM 1864 C CA . PRO A 1 231 ? -4.368 -4.819 12.589 1.00 70.19 231 PRO A CA 1
ATOM 1865 C C . PRO A 1 231 ? -4.860 -3.658 13.448 1.00 70.19 231 PRO A C 1
ATOM 1867 O O . PRO A 1 231 ? -5.686 -2.868 12.984 1.00 70.19 231 PRO A O 1
ATOM 1870 N N . TYR A 1 232 ? -4.313 -3.494 14.648 1.00 77.56 232 TYR A N 1
ATOM 1871 C CA . TYR A 1 232 ? -4.617 -2.305 15.428 1.00 77.56 232 TYR A CA 1
ATOM 1872 C C . TYR A 1 232 ? -3.437 -1.800 16.250 1.00 77.56 232 TYR A C 1
ATOM 1874 O O . TYR A 1 232 ? -2.524 -2.545 16.601 1.00 77.56 232 TYR A O 1
ATOM 1882 N N . ASP A 1 233 ? -3.507 -0.520 16.586 1.00 77.50 233 ASP A N 1
ATOM 1883 C CA . ASP A 1 233 ? -2.638 0.136 17.555 1.00 77.50 233 ASP A CA 1
ATOM 1884 C C . ASP A 1 233 ? -3.418 0.539 18.812 1.00 77.50 233 ASP A C 1
ATOM 1886 O O . ASP A 1 233 ? -4.650 0.433 18.851 1.00 77.50 233 ASP A O 1
ATOM 1890 N N . LYS A 1 234 ? -2.713 1.014 19.837 1.00 82.00 234 LYS A N 1
ATOM 1891 C CA . LYS A 1 234 ? -3.304 1.662 21.005 1.00 82.00 234 LYS A CA 1
ATOM 1892 C C . LYS A 1 234 ? -2.776 3.084 21.134 1.00 82.00 234 LYS A C 1
ATOM 1894 O O . LYS A 1 234 ? -1.581 3.336 21.047 1.00 82.00 234 LYS A O 1
ATOM 1899 N N . VAL A 1 235 ? -3.684 4.014 21.393 1.00 80.75 235 VAL A N 1
ATOM 1900 C CA . VAL A 1 235 ? -3.373 5.420 21.641 1.00 80.75 235 VAL A CA 1
ATOM 1901 C C . VAL A 1 235 ? -3.879 5.785 23.024 1.00 80.75 235 VAL A C 1
ATOM 1903 O O . VAL A 1 235 ? -5.079 5.725 23.305 1.00 80.75 235 VAL A O 1
ATOM 1906 N N . ASN A 1 236 ? -2.948 6.156 23.890 1.00 83.25 236 ASN A N 1
ATOM 1907 C CA . ASN A 1 236 ? -3.216 6.631 25.233 1.00 83.25 236 ASN A CA 1
ATOM 1908 C C . ASN A 1 236 ? -3.346 8.153 25.210 1.00 83.25 236 ASN A C 1
ATOM 1910 O O . ASN A 1 236 ? -2.474 8.866 24.718 1.00 83.25 236 ASN A O 1
ATOM 1914 N N . HIS A 1 237 ? -4.440 8.639 25.771 1.00 83.25 237 HIS A N 1
ATOM 1915 C CA . HIS A 1 237 ? -4.710 10.048 25.983 1.00 83.25 237 HIS A CA 1
ATOM 1916 C C . HIS A 1 237 ? -4.597 10.326 27.469 1.00 83.25 237 HIS A C 1
ATOM 1918 O O . HIS A 1 237 ? -5.318 9.713 28.257 1.00 83.25 237 HIS A O 1
ATOM 1924 N N . SER A 1 238 ? -3.734 11.260 27.834 1.00 81.31 238 SER A N 1
ATOM 1925 C CA . SER A 1 238 ? -3.600 11.763 29.195 1.00 81.31 238 SER A CA 1
ATOM 1926 C C . SER A 1 238 ? -4.064 13.210 29.214 1.00 81.31 238 SER A C 1
ATOM 1928 O O . SER A 1 238 ? -3.537 14.049 28.482 1.00 81.31 238 SER A O 1
ATOM 1930 N N . PHE A 1 239 ? -5.073 13.494 30.030 1.00 78.62 239 PHE A N 1
ATOM 1931 C CA . PHE A 1 239 ? -5.630 14.832 30.190 1.00 78.62 239 PHE A CA 1
ATOM 1932 C C . PHE A 1 239 ? -5.019 15.513 31.415 1.00 78.62 239 PHE A C 1
ATOM 1934 O O . PHE A 1 239 ? -4.694 14.854 32.404 1.00 78.62 239 PHE A O 1
ATOM 1941 N N . GLU A 1 240 ? -4.915 16.842 31.393 1.00 77.50 240 GLU A N 1
ATOM 1942 C CA . GLU A 1 240 ? -4.443 17.627 32.548 1.00 77.50 240 GLU A CA 1
ATOM 1943 C C . GLU A 1 240 ? -5.302 17.435 33.808 1.00 77.50 240 GLU A C 1
ATOM 1945 O O . GLU A 1 240 ? -4.815 17.607 34.923 1.00 77.50 240 GLU A O 1
ATOM 1950 N N . THR A 1 241 ? -6.562 17.018 33.655 1.00 73.50 241 THR A N 1
ATOM 1951 C CA . THR A 1 241 ? -7.443 16.638 34.772 1.00 73.50 241 THR A CA 1
ATOM 1952 C C . THR A 1 241 ? -7.007 15.356 35.494 1.00 73.50 241 THR A C 1
ATOM 1954 O O . THR A 1 241 ? -7.597 15.006 36.514 1.00 73.50 241 THR A O 1
ATOM 1957 N N . GLY A 1 242 ? -5.995 14.646 34.982 1.00 73.12 242 GLY A N 1
ATOM 1958 C CA . GLY A 1 242 ? -5.522 13.355 35.487 1.00 73.12 242 GLY A CA 1
ATOM 1959 C C . GLY A 1 242 ? -6.302 12.154 34.944 1.00 73.12 242 GLY A C 1
ATOM 1960 O O . GLY A 1 242 ? -5.958 11.011 35.243 1.00 73.12 242 GLY A O 1
ATOM 1961 N N . GLU A 1 243 ? -7.340 12.385 34.137 1.00 76.62 243 GLU A N 1
ATOM 1962 C CA . GLU A 1 243 ? -8.055 11.314 33.447 1.00 76.62 243 GLU A CA 1
ATOM 1963 C C . GLU A 1 243 ? -7.209 10.733 32.313 1.00 76.62 243 GLU A C 1
ATOM 1965 O O . GLU A 1 243 ? -6.473 11.446 31.628 1.00 76.62 243 GLU A O 1
ATOM 1970 N N . THR A 1 244 ? -7.357 9.430 32.079 1.00 80.38 244 THR A N 1
ATOM 1971 C CA . THR A 1 244 ? -6.731 8.744 30.948 1.00 80.38 244 THR A CA 1
ATOM 1972 C C . THR A 1 244 ? -7.786 8.040 30.104 1.00 80.38 244 THR A C 1
ATOM 1974 O O . THR A 1 244 ? -8.720 7.433 30.630 1.00 80.38 244 THR A O 1
ATOM 1977 N N . LEU A 1 245 ? -7.660 8.137 28.780 1.00 82.50 245 LEU A N 1
ATOM 1978 C CA . LEU A 1 245 ? -8.508 7.425 27.825 1.00 82.50 245 LEU A CA 1
ATOM 1979 C C . LEU A 1 245 ? -7.645 6.636 26.850 1.00 82.50 245 LEU A C 1
ATOM 1981 O O . LEU A 1 245 ? -6.747 7.179 26.215 1.00 82.50 245 LEU A O 1
ATOM 1985 N N . VAL A 1 246 ? -7.969 5.363 26.671 1.00 85.94 246 VAL A N 1
ATOM 1986 C CA . VAL A 1 246 ? -7.295 4.504 25.696 1.00 85.94 246 VAL A CA 1
ATOM 1987 C C . VAL A 1 246 ? -8.192 4.344 24.480 1.00 85.94 246 VAL A C 1
ATOM 1989 O O . VAL A 1 246 ? -9.387 4.090 24.624 1.00 85.94 246 VAL A O 1
ATOM 1992 N N . TYR A 1 247 ? -7.617 4.475 23.291 1.00 87.62 247 TYR A N 1
ATOM 1993 C CA . TYR A 1 247 ? -8.262 4.182 22.018 1.00 87.62 247 TYR A CA 1
ATOM 1994 C C . TYR A 1 247 ? -7.521 3.063 21.302 1.00 87.62 247 TYR A C 1
ATOM 1996 O O . TYR A 1 247 ? -6.297 3.047 21.268 1.00 87.62 247 TYR A O 1
ATOM 2004 N N . TYR A 1 248 ? -8.268 2.152 20.697 1.00 86.81 248 TYR A N 1
ATOM 2005 C CA . TYR A 1 248 ? -7.763 1.205 19.719 1.00 86.81 248 TYR A CA 1
ATOM 2006 C C . TYR A 1 248 ? -7.880 1.820 18.326 1.00 86.81 248 TYR A C 1
ATOM 2008 O O . TYR A 1 248 ? -8.957 2.280 17.946 1.00 86.81 248 TYR A O 1
ATOM 2016 N N . VAL A 1 249 ? -6.786 1.820 17.571 1.00 88.19 249 VAL A N 1
ATOM 2017 C CA . VAL A 1 249 ? -6.721 2.356 16.207 1.00 88.19 249 VAL A CA 1
ATOM 2018 C C . VAL A 1 249 ? -6.712 1.195 15.233 1.00 88.19 249 VAL A C 1
ATOM 2020 O O . VAL A 1 249 ? -5.703 0.520 15.095 1.00 88.19 249 VAL A O 1
ATOM 2023 N N . LEU A 1 250 ? -7.838 0.927 14.587 1.00 88.00 250 LEU A N 1
ATOM 2024 C CA . LEU A 1 250 ? -8.024 -0.205 13.689 1.00 88.00 250 LEU A CA 1
ATOM 2025 C C . LEU A 1 250 ? -7.723 0.206 12.250 1.00 88.00 250 LEU A C 1
ATOM 2027 O O . LEU A 1 250 ? -8.313 1.156 11.738 1.00 88.00 250 LEU A O 1
ATOM 2031 N N . TYR A 1 251 ? -6.881 -0.577 11.583 1.00 80.44 251 TYR A N 1
ATOM 2032 C CA . TYR A 1 251 ? -6.492 -0.391 10.185 1.00 80.44 251 TYR A CA 1
ATOM 2033 C C . TYR A 1 251 ? -7.328 -1.293 9.279 1.00 80.44 251 TYR A C 1
ATOM 2035 O O . TYR A 1 251 ? -6.978 -2.444 9.001 1.00 80.44 251 TYR A O 1
ATOM 2043 N N . VAL A 1 252 ? -8.473 -0.782 8.840 1.00 75.12 252 VAL A N 1
ATOM 2044 C CA . VAL A 1 252 ? -9.535 -1.565 8.209 1.00 75.12 252 VAL A CA 1
ATOM 2045 C C . VAL A 1 252 ? -9.478 -1.464 6.693 1.00 75.12 252 VAL A C 1
ATOM 2047 O O . VAL A 1 252 ? -9.335 -0.395 6.112 1.00 75.12 252 VAL A O 1
ATOM 2050 N N . ARG A 1 253 ? -9.656 -2.604 6.029 1.00 67.56 253 ARG A N 1
ATOM 2051 C CA . ARG A 1 253 ? -9.814 -2.661 4.573 1.00 67.56 253 ARG A CA 1
ATOM 2052 C C . ARG A 1 253 ? -11.252 -2.423 4.167 1.00 67.56 253 ARG A C 1
ATOM 2054 O O . ARG A 1 253 ? -12.157 -2.883 4.860 1.00 67.56 253 ARG A O 1
ATOM 2061 N N . TYR A 1 254 ? -11.464 -1.847 2.994 1.00 70.88 254 TYR A N 1
ATOM 2062 C CA . TYR A 1 254 ? -12.785 -1.581 2.432 1.00 70.88 254 TYR A CA 1
ATOM 2063 C C . TYR A 1 254 ? -13.679 -2.830 2.452 1.00 70.88 254 TYR A C 1
ATOM 2065 O O . TYR A 1 254 ? -14.804 -2.799 2.947 1.00 70.88 254 TYR A O 1
ATOM 2073 N N . CYS A 1 255 ? -13.143 -3.985 2.039 1.00 64.44 255 CYS A N 1
ATOM 2074 C CA . CYS A 1 255 ? -13.878 -5.255 2.031 1.00 64.44 255 CYS A CA 1
ATOM 2075 C C . CYS A 1 255 ? -14.280 -5.777 3.425 1.00 64.44 255 CYS A C 1
ATOM 2077 O O . CYS A 1 255 ? -15.142 -6.647 3.530 1.00 64.44 255 CYS A O 1
ATOM 2079 N N . ARG A 1 256 ? -13.657 -5.270 4.496 1.00 69.31 256 ARG A N 1
ATOM 2080 C CA . ARG A 1 256 ? -13.943 -5.615 5.897 1.00 69.31 256 ARG A CA 1
ATOM 2081 C C . ARG A 1 256 ? -14.698 -4.512 6.632 1.00 69.31 256 ARG A C 1
ATOM 2083 O O . ARG A 1 256 ? -15.222 -4.792 7.706 1.00 69.31 256 ARG A O 1
ATOM 2090 N N . LEU A 1 257 ? -14.790 -3.305 6.068 1.00 78.50 257 LEU A N 1
ATOM 2091 C CA . LEU A 1 257 ? -15.366 -2.140 6.735 1.00 78.50 257 LEU A CA 1
ATOM 2092 C C . LEU A 1 257 ? -16.767 -2.426 7.266 1.00 78.50 257 LEU A C 1
ATOM 2094 O O . LEU A 1 257 ? -17.022 -2.198 8.441 1.00 78.50 257 LEU A O 1
ATOM 2098 N N . LYS A 1 258 ? -17.644 -3.004 6.438 1.00 78.00 258 LYS A N 1
ATOM 2099 C CA . LYS A 1 258 ? -19.009 -3.336 6.857 1.00 78.00 258 LYS A CA 1
ATOM 2100 C C . LYS A 1 258 ? -19.037 -4.253 8.084 1.00 78.00 258 LYS A C 1
ATOM 2102 O O . LYS A 1 258 ? -19.711 -3.939 9.052 1.00 78.00 258 LYS A O 1
ATOM 2107 N N . LEU A 1 259 ? -18.270 -5.345 8.058 1.00 79.50 259 LEU A N 1
ATOM 2108 C CA . LEU A 1 259 ? -18.179 -6.281 9.183 1.00 79.50 259 LEU A CA 1
ATOM 2109 C C . LEU A 1 259 ? -17.690 -5.580 10.454 1.00 79.50 259 LEU A C 1
ATOM 2111 O O . LEU A 1 259 ? -18.224 -5.820 11.531 1.00 79.50 259 LEU A O 1
ATOM 2115 N N . VAL A 1 260 ? -16.669 -4.730 10.326 1.00 84.56 260 VAL A N 1
ATOM 2116 C CA . VAL A 1 260 ? -16.123 -3.984 11.460 1.00 84.56 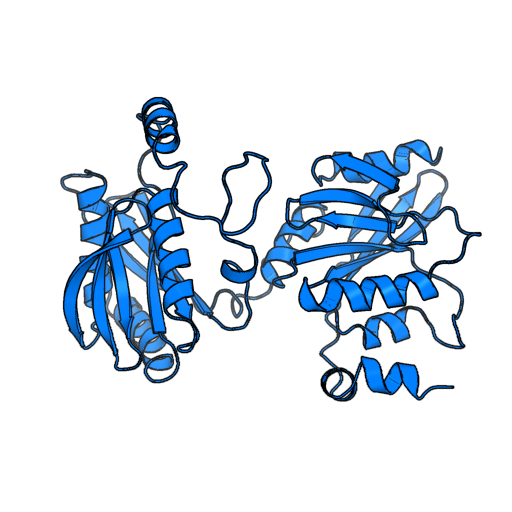260 VAL A CA 1
ATOM 2117 C C . VAL A 1 260 ? -17.177 -3.037 12.028 1.00 84.56 260 VAL A C 1
ATOM 2119 O O . VAL A 1 260 ? -17.423 -3.086 13.225 1.00 84.56 260 VAL A O 1
ATOM 2122 N N . LEU A 1 261 ? -17.845 -2.239 11.192 1.00 84.50 261 LEU A N 1
ATOM 2123 C CA . LEU A 1 261 ? -18.896 -1.317 11.632 1.00 84.50 261 LEU A CA 1
ATOM 2124 C C . LEU A 1 261 ? -20.071 -2.050 12.297 1.00 84.50 261 LEU A C 1
ATOM 2126 O O . LEU A 1 261 ? -20.505 -1.632 13.367 1.00 84.50 261 LEU A O 1
ATOM 2130 N N . ASP A 1 262 ? -20.523 -3.169 11.722 1.00 82.06 262 ASP A N 1
ATOM 2131 C CA . ASP A 1 262 ? -21.612 -3.982 12.279 1.00 82.06 262 ASP A CA 1
ATOM 2132 C C . ASP A 1 262 ? -21.235 -4.526 13.679 1.00 82.06 262 ASP A C 1
ATOM 2134 O O . ASP A 1 262 ? -22.043 -4.486 14.605 1.00 82.06 262 ASP A O 1
ATOM 2138 N N . VAL A 1 263 ? -19.989 -4.984 13.879 1.00 82.12 263 VAL A N 1
ATOM 2139 C CA . VAL A 1 263 ? -19.503 -5.438 15.199 1.00 82.12 263 VAL A CA 1
ATOM 2140 C C . VAL A 1 263 ? -19.354 -4.272 16.174 1.00 82.12 263 VAL A C 1
ATOM 2142 O O . VAL A 1 263 ? -19.741 -4.397 17.331 1.00 82.12 263 VAL A O 1
ATOM 2145 N N . LEU A 1 264 ? -18.820 -3.129 15.740 1.00 82.06 264 LEU A N 1
ATOM 2146 C CA . LEU A 1 264 ? -18.674 -1.955 16.605 1.00 82.06 264 LEU A CA 1
ATOM 2147 C C . LEU A 1 264 ? -20.020 -1.414 17.077 1.00 82.06 264 LEU A C 1
ATOM 2149 O O . LEU A 1 264 ? -20.122 -0.951 18.210 1.00 82.06 264 LEU A O 1
ATOM 2153 N N . GLN A 1 265 ? -21.057 -1.521 16.247 1.00 81.38 265 GLN A N 1
ATOM 2154 C CA . GLN A 1 265 ? -22.408 -1.105 16.609 1.00 81.38 265 GLN A CA 1
ATOM 2155 C C . GLN A 1 265 ? -22.973 -1.940 17.768 1.00 81.38 265 GLN A C 1
ATOM 2157 O O . GLN A 1 265 ? -23.740 -1.417 18.576 1.00 81.38 265 GLN A O 1
ATOM 2162 N N . LEU A 1 266 ? -22.562 -3.209 17.887 1.00 78.31 266 LEU A N 1
ATOM 2163 C CA . LEU A 1 266 ? -22.894 -4.065 19.033 1.00 78.31 266 LEU A CA 1
ATOM 2164 C C . LEU A 1 266 ? -22.116 -3.673 20.293 1.00 78.31 266 LEU A C 1
ATOM 2166 O O . LEU A 1 266 ? -22.614 -3.849 21.401 1.00 78.31 266 LEU A O 1
ATOM 2170 N N . LEU A 1 267 ? -20.888 -3.179 20.126 1.00 77.44 267 LEU A N 1
ATOM 2171 C CA . LEU A 1 267 ? -19.975 -2.919 21.236 1.00 77.44 267 LEU A CA 1
ATOM 2172 C C . LEU A 1 267 ? -20.228 -1.592 21.943 1.00 77.44 267 LEU A C 1
ATOM 2174 O O . LEU A 1 267 ? -19.915 -1.483 23.122 1.00 77.44 267 LEU A O 1
ATOM 2178 N N . VAL A 1 268 ? -20.739 -0.585 21.240 1.00 70.94 268 VAL A N 1
ATOM 2179 C CA . VAL A 1 268 ? -20.822 0.784 21.759 1.00 70.94 268 VAL A CA 1
ATOM 2180 C C . VAL A 1 268 ? -22.199 1.050 22.372 1.00 70.94 268 VAL A C 1
ATOM 2182 O O . VAL A 1 268 ? -23.222 1.026 21.680 1.00 70.94 268 VAL A O 1
ATOM 2185 N N . ASP A 1 269 ? -22.209 1.303 23.683 1.00 66.62 269 ASP A N 1
ATOM 2186 C CA . ASP A 1 269 ? -23.395 1.660 24.474 1.00 66.62 269 ASP A CA 1
ATOM 2187 C C . ASP A 1 269 ? -23.584 3.189 24.617 1.00 66.62 269 ASP A C 1
ATOM 2189 O O . ASP A 1 269 ? -22.614 3.946 24.604 1.00 66.62 269 ASP A O 1
ATOM 2193 N N . ASP A 1 270 ? -24.836 3.638 24.785 1.00 54.28 270 ASP A N 1
ATOM 2194 C CA . ASP A 1 270 ? -25.274 5.052 24.792 1.00 54.28 270 ASP A CA 1
ATOM 2195 C C . ASP A 1 270 ? -24.795 5.860 26.016 1.00 54.28 270 ASP A C 1
ATOM 2197 O O . ASP A 1 270 ? -24.913 7.085 26.034 1.00 54.28 270 ASP A O 1
ATOM 2201 N N . GLY A 1 271 ? -24.302 5.196 27.065 1.00 52.56 271 GLY A N 1
ATOM 2202 C CA . GLY A 1 271 ? -23.974 5.841 28.342 1.00 52.56 271 GLY A CA 1
ATOM 2203 C C . GLY A 1 271 ? -22.591 6.494 28.412 1.00 52.56 271 GLY A C 1
ATOM 2204 O O . GLY A 1 271 ? -22.358 7.341 29.275 1.00 52.56 271 GLY A O 1
ATOM 2205 N N . ASP A 1 272 ? -21.673 6.116 27.522 1.00 55.59 272 ASP A N 1
ATOM 2206 C CA . ASP A 1 272 ? -20.296 6.604 27.525 1.00 55.59 272 ASP A CA 1
ATOM 2207 C C . ASP A 1 272 ? -20.158 7.745 26.504 1.00 55.59 272 ASP A C 1
ATOM 2209 O O . ASP A 1 272 ? -20.268 7.527 25.302 1.00 55.59 272 ASP A O 1
ATOM 2213 N N . ASN A 1 273 ? -19.837 8.962 26.962 1.00 60.59 273 ASN A N 1
ATOM 2214 C CA . ASN A 1 273 ? -19.505 10.145 26.137 1.00 60.59 273 ASN A CA 1
ATOM 2215 C C . ASN A 1 273 ? -18.226 9.970 25.273 1.00 60.59 273 ASN A C 1
ATOM 2217 O O . ASN A 1 273 ? -17.518 10.934 24.973 1.00 60.59 273 ASN A O 1
ATOM 2221 N N . LYS A 1 274 ? -17.859 8.738 24.926 1.00 73.56 274 LYS A N 1
ATOM 2222 C CA . LYS A 1 274 ? -16.640 8.398 24.204 1.00 73.56 274 LYS A CA 1
ATOM 2223 C C . LYS A 1 274 ? -16.928 8.432 22.707 1.00 73.56 274 LYS A C 1
ATOM 2225 O O . LYS A 1 274 ? -17.857 7.794 22.224 1.00 73.56 274 LYS A O 1
ATOM 2230 N N . LEU A 1 275 ? -16.131 9.204 21.980 1.00 81.50 275 LEU A N 1
ATOM 2231 C CA . LEU A 1 275 ? -16.329 9.435 20.555 1.00 81.50 275 LEU A CA 1
ATOM 2232 C C . LEU A 1 275 ? -15.779 8.265 19.744 1.00 81.50 275 LEU A C 1
ATOM 2234 O O . LEU A 1 275 ? -14.715 7.742 20.048 1.00 81.50 275 LEU A O 1
ATOM 2238 N N . LEU A 1 276 ? -16.480 7.879 18.683 1.00 88.62 276 LEU A N 1
ATOM 2239 C CA . LEU A 1 276 ? -15.929 7.018 17.640 1.00 88.62 276 LEU A CA 1
ATOM 2240 C C . LEU A 1 276 ? -15.379 7.912 16.543 1.00 88.62 276 LEU A C 1
ATOM 2242 O O . LEU A 1 276 ? -16.112 8.767 16.045 1.00 88.62 276 LEU A O 1
ATOM 2246 N N . LEU A 1 277 ? -14.122 7.718 16.151 1.00 90.44 277 LEU A N 1
ATOM 2247 C CA . LEU A 1 277 ? -13.528 8.513 15.077 1.00 90.44 277 LEU A CA 1
ATOM 2248 C C . LEU A 1 277 ? -13.222 7.645 13.871 1.00 90.44 277 LEU A C 1
ATOM 2250 O O . LEU A 1 277 ? -12.824 6.488 13.991 1.00 90.44 277 LEU A O 1
ATOM 2254 N N . TYR A 1 278 ? -13.405 8.231 12.701 1.00 89.19 278 TYR A N 1
ATOM 2255 C CA . TYR A 1 278 ? -13.236 7.576 11.423 1.00 89.19 278 TYR A CA 1
ATOM 2256 C C . TYR A 1 278 ? -12.427 8.465 10.497 1.00 89.19 278 TYR A C 1
ATOM 2258 O O . TYR A 1 278 ? -12.788 9.617 10.255 1.00 89.19 278 TYR A O 1
ATOM 2266 N N . VAL A 1 279 ? -11.341 7.910 9.972 1.00 82.00 279 VAL A N 1
ATOM 2267 C CA . VAL A 1 279 ? -10.554 8.521 8.910 1.00 82.00 279 VAL A CA 1
ATOM 2268 C C . VAL A 1 279 ? -10.852 7.777 7.621 1.00 82.00 279 VAL A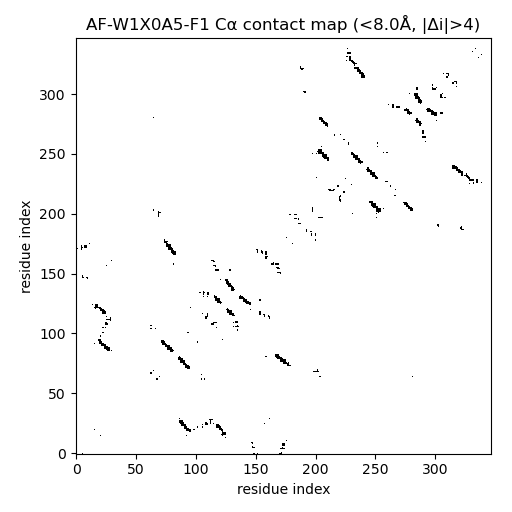 C 1
ATOM 2270 O O . VAL A 1 279 ? -10.673 6.561 7.508 1.00 82.00 279 VAL A O 1
ATOM 2273 N N . THR A 1 280 ? -11.353 8.543 6.664 1.00 76.25 280 THR A N 1
ATOM 2274 C CA . THR A 1 280 ? -11.641 8.083 5.305 1.00 76.25 280 THR A CA 1
ATOM 2275 C C . THR A 1 280 ? -10.361 7.792 4.514 1.00 76.25 280 THR A C 1
ATOM 2277 O O . THR A 1 280 ? -9.303 8.314 4.872 1.00 76.25 280 THR A O 1
ATOM 2280 N N . PRO A 1 281 ? -10.447 7.036 3.403 1.00 61.66 281 PRO A N 1
ATOM 2281 C CA . PRO A 1 281 ? -9.313 6.843 2.496 1.00 61.66 281 PRO A CA 1
ATOM 2282 C C . PRO A 1 281 ? -8.740 8.166 1.969 1.00 61.66 281 PRO A C 1
ATOM 2284 O O . PRO A 1 281 ? -7.544 8.276 1.716 1.00 61.66 281 PRO A O 1
ATOM 2287 N N . GLU A 1 282 ? -9.583 9.195 1.836 1.00 65.19 282 GLU A N 1
ATOM 2288 C CA . GLU A 1 282 ? -9.189 10.542 1.417 1.00 65.19 282 GLU A CA 1
ATOM 2289 C C . GLU A 1 282 ? -8.485 11.343 2.526 1.00 65.19 282 GLU A C 1
ATOM 2291 O O . GLU A 1 282 ? -8.119 12.499 2.318 1.00 65.19 282 GLU A O 1
ATOM 2296 N N . GLY A 1 283 ? -8.307 10.753 3.711 1.00 67.12 283 GLY A N 1
ATOM 2297 C CA . GLY A 1 283 ? -7.644 11.383 4.844 1.00 67.12 283 GLY A CA 1
ATOM 2298 C C . GLY A 1 283 ? -8.516 12.389 5.586 1.00 67.12 283 GLY A C 1
ATOM 2299 O O . GLY A 1 283 ? -7.982 13.214 6.312 1.00 67.12 283 GLY A O 1
ATOM 2300 N N . ASN A 1 284 ? -9.842 12.361 5.432 1.00 75.81 284 ASN A N 1
ATOM 2301 C CA . ASN A 1 284 ? -10.743 13.222 6.206 1.00 75.81 284 ASN A CA 1
ATOM 2302 C C . ASN A 1 284 ? -11.185 12.533 7.499 1.00 75.81 284 ASN A C 1
ATOM 2304 O O . ASN A 1 284 ? -11.568 11.360 7.467 1.00 75.81 284 ASN A O 1
ATOM 2308 N N . LEU A 1 285 ? -11.168 13.284 8.600 1.00 83.00 285 LEU A N 1
ATOM 2309 C CA . LEU A 1 285 ? -11.542 12.870 9.947 1.00 83.00 285 LEU A CA 1
ATOM 2310 C C . LEU A 1 285 ? -13.006 13.211 10.247 1.00 83.00 285 LEU A C 1
ATOM 2312 O O . LEU A 1 285 ? -13.444 14.357 10.114 1.00 83.00 285 LEU A O 1
ATOM 2316 N N . TYR A 1 286 ? -13.735 12.220 10.746 1.00 85.38 286 TYR A N 1
ATOM 2317 C CA . TYR A 1 286 ? -15.125 12.334 11.162 1.00 85.38 286 TYR A CA 1
ATOM 2318 C C . TYR A 1 286 ? -15.331 11.742 12.552 1.00 85.38 286 TYR A C 1
ATOM 2320 O O . TYR A 1 286 ? -14.712 10.738 12.898 1.00 85.38 286 TYR A O 1
ATOM 2328 N N . ALA A 1 287 ? -16.255 12.319 13.317 1.00 88.00 287 ALA A N 1
ATOM 2329 C CA . ALA A 1 287 ? -16.879 11.624 14.436 1.00 88.00 287 ALA A CA 1
ATOM 2330 C C . ALA A 1 287 ? -18.097 10.846 13.935 1.00 88.00 287 ALA A C 1
ATOM 2332 O O . ALA A 1 287 ? -18.888 11.362 13.137 1.00 88.00 287 ALA A O 1
ATOM 2333 N N . LEU A 1 288 ? -18.248 9.617 14.413 1.00 85.50 288 LEU A N 1
ATOM 2334 C CA . LEU A 1 288 ? -19.376 8.749 14.111 1.00 85.50 288 LEU A CA 1
ATOM 2335 C C . LEU A 1 288 ? -20.380 8.731 15.265 1.00 85.50 288 LEU A C 1
ATOM 2337 O O . LEU A 1 288 ? -20.013 8.793 16.438 1.00 85.50 288 LEU A O 1
ATOM 2341 N N . ARG A 1 289 ? -21.656 8.596 14.904 1.00 81.38 289 ARG A N 1
ATOM 2342 C CA . ARG A 1 289 ? -22.747 8.256 15.818 1.00 81.38 289 ARG A CA 1
ATOM 2343 C C . ARG A 1 289 ? -22.759 6.750 16.089 1.00 81.38 289 ARG A C 1
ATOM 2345 O O . ARG A 1 289 ? -22.086 5.971 15.417 1.00 81.38 289 ARG A O 1
ATOM 2352 N N . ARG A 1 290 ? -23.605 6.324 17.030 1.00 76.06 290 ARG A N 1
ATOM 2353 C CA . ARG A 1 290 ? -23.812 4.907 17.369 1.00 76.06 290 ARG A CA 1
ATOM 2354 C C . ARG A 1 290 ? -24.269 4.046 16.191 1.00 76.06 290 ARG A C 1
ATOM 2356 O O . ARG A 1 290 ? -23.856 2.900 16.073 1.00 76.06 290 ARG A O 1
ATOM 2363 N N . ASP A 1 291 ? -25.105 4.585 15.312 1.00 79.38 291 A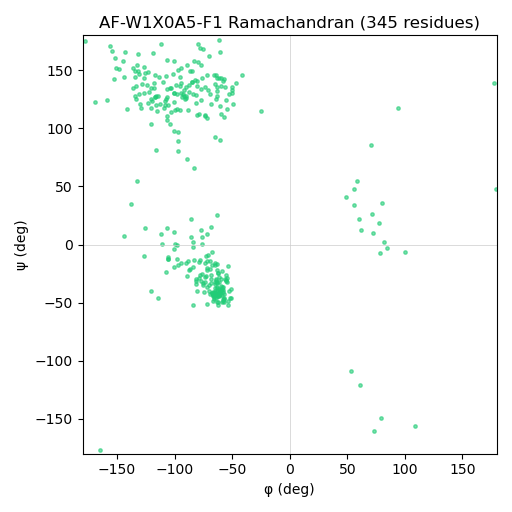SP A N 1
ATOM 2364 C CA . ASP A 1 291 ? -25.546 3.900 14.091 1.00 79.38 291 ASP A CA 1
ATOM 2365 C C . ASP A 1 291 ? -24.477 3.903 12.981 1.00 79.38 291 ASP A C 1
ATOM 2367 O O . ASP A 1 291 ? -24.777 3.588 11.831 1.00 79.38 291 ASP A O 1
ATOM 2371 N N . MET A 1 292 ? -23.235 4.269 13.322 1.00 82.94 292 MET A N 1
ATOM 2372 C CA . MET A 1 292 ? -22.087 4.409 12.426 1.00 82.94 292 MET A CA 1
ATOM 2373 C C . MET A 1 292 ? -22.273 5.477 11.340 1.00 82.94 292 MET A C 1
ATOM 2375 O O . MET A 1 292 ? -21.464 5.571 10.415 1.00 82.94 292 MET A O 1
ATOM 2379 N N . SER A 1 293 ? -23.303 6.322 11.453 1.00 80.81 293 SER A N 1
ATOM 2380 C CA . SER A 1 293 ? -23.471 7.480 10.580 1.00 80.81 293 SER A CA 1
ATOM 2381 C C . SER A 1 293 ? -22.529 8.616 10.980 1.00 80.81 293 SER A C 1
ATOM 2383 O O . SER A 1 293 ? -22.105 8.741 12.130 1.00 80.81 293 SER A O 1
ATOM 2385 N N . ILE A 1 294 ? -22.194 9.476 10.020 1.00 82.75 294 ILE A N 1
ATOM 2386 C CA . ILE A 1 294 ? -21.328 10.629 10.267 1.00 82.75 294 ILE A CA 1
ATOM 2387 C C . ILE A 1 294 ? -22.073 11.638 11.150 1.00 82.75 294 ILE A C 1
ATOM 2389 O O . ILE A 1 294 ? -23.126 12.160 10.780 1.00 82.75 294 ILE A O 1
ATOM 2393 N N . GLN A 1 295 ? -21.506 11.940 12.316 1.00 83.75 295 GLN A N 1
ATOM 2394 C CA . GLN A 1 295 ? -21.999 12.986 13.205 1.00 83.75 295 GLN A CA 1
ATOM 2395 C C . GLN A 1 295 ? -21.466 14.354 12.794 1.00 83.75 295 GLN A C 1
ATOM 2397 O O . GLN A 1 295 ? -22.235 15.303 12.654 1.00 83.75 295 GLN A O 1
ATOM 2402 N N . GLN A 1 296 ? -20.146 14.449 12.642 1.00 83.31 296 GLN A N 1
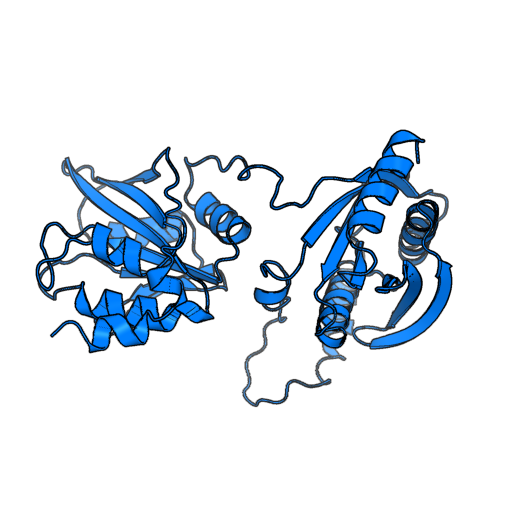ATOM 2403 C CA . GLN A 1 296 ? -19.441 15.706 12.439 1.00 83.31 296 GLN A CA 1
ATOM 2404 C C . GLN A 1 296 ? -18.153 15.469 11.653 1.00 83.31 296 GLN A C 1
ATOM 2406 O O . GLN A 1 296 ? -17.474 14.465 11.855 1.00 83.31 296 GLN A O 1
ATOM 2411 N N . SER A 1 297 ? -17.826 16.404 10.763 1.00 86.31 297 SER A N 1
ATOM 2412 C CA . SER A 1 297 ? -16.537 16.460 10.070 1.00 86.31 297 SER A CA 1
ATOM 2413 C C . SER A 1 297 ? -15.581 17.383 10.815 1.00 86.31 297 SER A C 1
ATOM 2415 O O . SER A 1 297 ? -15.984 18.467 11.240 1.00 86.31 297 SER A O 1
ATOM 2417 N N . TYR A 1 298 ? -14.323 16.968 10.917 1.00 81.31 298 TYR A N 1
ATOM 2418 C CA . TYR A 1 298 ? -13.219 17.757 11.467 1.00 81.31 298 TYR A CA 1
ATOM 2419 C C . TYR A 1 298 ? -12.190 18.142 10.391 1.00 81.31 298 TYR A C 1
ATOM 2421 O O . TYR A 1 298 ? -11.140 18.696 10.705 1.00 81.31 298 TYR A O 1
ATOM 2429 N N . GLY A 1 299 ? -12.504 17.892 9.114 1.00 77.44 299 GLY A N 1
ATOM 2430 C CA . GLY A 1 299 ? -11.628 18.203 7.986 1.00 77.44 299 GLY A CA 1
ATOM 2431 C C . GLY A 1 299 ? -10.522 17.167 7.794 1.00 77.44 299 GLY A C 1
ATOM 2432 O O . GLY A 1 299 ? -10.720 15.985 8.063 1.00 77.44 299 GLY A O 1
ATOM 2433 N N . VAL A 1 300 ? -9.370 17.608 7.289 1.00 77.06 300 VAL A N 1
ATOM 2434 C CA . VAL A 1 300 ? -8.226 16.732 7.002 1.00 77.06 300 VAL A CA 1
ATOM 2435 C C . VAL A 1 300 ? -7.621 16.219 8.306 1.00 77.06 300 VAL A C 1
ATOM 2437 O O . VAL A 1 300 ? -7.310 17.005 9.200 1.00 77.06 300 VAL A O 1
ATOM 2440 N N . PHE A 1 301 ? -7.439 14.903 8.393 1.00 77.44 301 PHE A N 1
ATOM 2441 C CA . PHE A 1 301 ? -6.804 14.221 9.507 1.00 77.44 301 PHE A CA 1
ATOM 2442 C C . PHE A 1 301 ? -5.366 14.710 9.674 1.00 77.44 301 PHE A C 1
ATOM 2444 O O . PHE A 1 301 ? -4.529 14.594 8.784 1.00 77.44 301 PHE A O 1
ATOM 2451 N N . SER A 1 302 ? -5.118 15.279 10.841 1.00 69.94 302 SER A N 1
ATOM 2452 C CA . SER A 1 302 ? -3.842 15.787 11.317 1.00 69.94 302 SER A CA 1
ATOM 2453 C C . SER A 1 302 ? -3.859 15.745 12.840 1.00 69.94 302 SER A C 1
ATOM 2455 O O . SER A 1 302 ? -4.928 15.648 13.459 1.00 69.94 302 SER A O 1
ATOM 2457 N N . ARG A 1 303 ? -2.694 15.901 13.469 1.00 76.25 303 ARG A N 1
ATOM 2458 C CA . ARG A 1 303 ? -2.620 16.058 14.926 1.00 76.25 303 ARG A CA 1
ATOM 2459 C C . ARG A 1 303 ? -3.539 17.169 15.440 1.00 76.25 303 ARG A C 1
ATOM 2461 O O . ARG A 1 303 ? -4.299 16.948 16.377 1.00 76.25 303 ARG A O 1
ATOM 2468 N N . THR A 1 304 ? -3.536 18.330 14.786 1.00 77.94 304 THR A N 1
ATOM 2469 C CA . THR A 1 304 ? -4.361 19.477 15.188 1.00 77.94 304 THR A CA 1
ATOM 2470 C C . THR A 1 304 ? -5.854 19.188 15.066 1.00 77.94 304 THR A C 1
ATOM 2472 O O . THR A 1 304 ? -6.604 19.475 15.998 1.00 77.94 304 THR A O 1
ATOM 2475 N N . SER A 1 305 ? -6.306 18.601 13.950 1.00 78.31 305 SER A N 1
ATOM 2476 C CA . SER A 1 305 ? -7.727 18.264 13.792 1.00 78.31 305 SER A CA 1
ATOM 2477 C C . SER A 1 305 ? -8.152 17.202 14.805 1.00 78.31 305 SER A C 1
ATOM 2479 O O . SER A 1 305 ? -9.249 17.282 15.347 1.00 78.31 305 SER A O 1
ATOM 2481 N N . TYR A 1 306 ? -7.281 16.232 15.093 1.00 83.81 306 TYR A N 1
ATOM 2482 C CA . TYR A 1 306 ? -7.537 15.174 16.062 1.00 83.81 306 TYR A CA 1
ATOM 2483 C C . TYR A 1 306 ? -7.627 15.710 17.494 1.00 83.81 306 TYR A C 1
ATOM 2485 O O . TYR A 1 306 ? -8.606 15.446 18.184 1.00 83.81 306 TYR A O 1
ATOM 2493 N N . GLU A 1 307 ? -6.667 16.527 17.931 1.00 82.62 307 GLU A N 1
ATOM 2494 C CA . GLU A 1 307 ? -6.702 17.177 19.247 1.00 82.62 307 GLU A CA 1
ATOM 2495 C C . GLU A 1 307 ? -7.943 18.078 19.393 1.00 82.62 307 GLU A C 1
ATOM 2497 O O . GLU A 1 307 ? -8.568 18.104 20.456 1.00 82.62 307 GLU A O 1
ATOM 2502 N N . SER A 1 308 ? -8.373 18.743 18.310 1.00 82.25 308 SER A N 1
ATOM 2503 C CA . SER A 1 308 ? -9.571 19.600 18.307 1.00 82.25 308 SER A CA 1
ATOM 2504 C C . SER A 1 308 ? -10.883 18.855 18.591 1.00 82.25 308 SER A C 1
ATOM 2506 O O . SER A 1 308 ? -11.858 19.460 19.034 1.00 82.25 308 SER A O 1
ATOM 2508 N N . VAL A 1 309 ? -10.916 17.535 18.378 1.00 83.75 309 VAL A N 1
ATOM 2509 C CA . VAL A 1 309 ? -12.061 16.691 18.748 1.00 83.75 309 VAL A CA 1
ATOM 2510 C C . VAL A 1 309 ? -12.271 16.694 20.266 1.00 83.75 309 VAL A C 1
ATOM 2512 O O . VAL A 1 309 ? -13.406 16.687 20.743 1.00 83.75 309 VAL A O 1
ATOM 2515 N N . PHE A 1 310 ? -11.180 16.733 21.033 1.00 79.06 310 PHE A N 1
ATOM 2516 C CA . PHE A 1 310 ? -11.194 16.571 22.486 1.00 79.06 310 PHE A CA 1
ATOM 2517 C C . PHE A 1 310 ? -11.177 17.897 23.251 1.00 79.06 310 PHE A C 1
ATOM 2519 O O . PHE A 1 310 ? -11.566 17.926 24.420 1.00 79.06 310 PHE A O 1
ATOM 2526 N N . THR A 1 311 ? -10.799 19.011 22.616 1.00 70.75 311 THR A N 1
ATOM 2527 C CA . THR A 1 311 ? -10.810 20.341 23.256 1.00 70.75 311 THR A CA 1
ATOM 2528 C C . THR A 1 311 ? -12.211 20.775 23.697 1.00 70.75 311 THR A C 1
ATOM 2530 O O . THR A 1 311 ? -12.348 21.474 24.698 1.00 70.75 311 THR A O 1
ATOM 2533 N N . GLY A 1 312 ? -13.267 20.299 23.027 1.00 63.25 312 GLY A N 1
ATOM 2534 C CA . GLY A 1 312 ? -14.661 20.536 23.423 1.00 63.25 312 GLY A CA 1
ATOM 2535 C C . GLY A 1 312 ? -15.120 19.788 24.684 1.00 63.25 312 GLY A C 1
ATOM 2536 O O . GLY A 1 312 ? -16.208 20.065 25.183 1.00 63.25 312 GLY A O 1
ATOM 2537 N N . MET A 1 313 ? -14.322 18.857 25.226 1.00 63.62 313 MET A N 1
ATOM 2538 C CA . MET A 1 313 ? -14.704 18.052 26.396 1.00 63.62 313 MET A CA 1
ATOM 2539 C C . MET A 1 313 ? -14.443 18.735 27.755 1.00 63.62 313 MET A C 1
ATOM 2541 O O . MET A 1 313 ? -14.722 18.122 28.782 1.00 63.62 313 MET A O 1
ATOM 2545 N N . ASN A 1 314 ? -13.946 19.983 27.798 1.00 57.78 314 ASN A N 1
ATOM 2546 C CA . ASN A 1 314 ? -13.571 20.709 29.032 1.00 57.78 314 ASN A CA 1
ATOM 2547 C C . ASN A 1 314 ? -12.540 19.965 29.917 1.00 57.78 314 ASN A C 1
ATOM 2549 O O . ASN A 1 314 ? -12.583 20.065 31.142 1.00 57.78 314 ASN A O 1
ATOM 2553 N N . ARG A 1 315 ? -11.606 19.212 29.317 1.00 60.00 315 ARG A N 1
ATOM 2554 C CA . ARG A 1 315 ? -10.626 18.365 30.039 1.00 60.00 315 ARG A CA 1
ATOM 2555 C C . ARG A 1 315 ? -9.186 18.908 30.060 1.00 60.00 315 ARG A C 1
ATOM 2557 O O . ARG A 1 315 ? -8.272 18.180 30.431 1.00 60.00 315 ARG A O 1
ATOM 2564 N N . GLY A 1 316 ? -8.982 20.179 29.705 1.00 59.88 316 GLY A N 1
ATOM 2565 C CA . GLY A 1 316 ? -7.652 20.809 29.667 1.00 59.88 316 GLY A CA 1
ATOM 2566 C C . GLY A 1 316 ? -6.791 20.346 28.485 1.00 59.88 316 GLY A C 1
ATOM 2567 O O . GLY A 1 316 ? -7.318 19.858 27.484 1.00 59.88 316 GLY A O 1
ATOM 2568 N N . GLY A 1 317 ? -5.474 20.535 28.591 1.00 61.75 317 GLY A N 1
ATOM 2569 C CA . GLY A 1 317 ? -4.494 20.077 27.602 1.00 61.75 317 GLY A CA 1
ATOM 2570 C C . GLY A 1 317 ? -4.489 18.552 27.421 1.00 61.75 317 GLY A C 1
ATOM 2571 O O . GLY A 1 317 ? -4.668 17.796 28.378 1.00 61.75 317 GLY A O 1
ATOM 2572 N N . LEU A 1 318 ? -4.288 18.104 26.177 1.00 72.25 318 LEU A N 1
ATOM 2573 C CA . LEU A 1 318 ? -4.263 16.693 25.785 1.00 72.25 318 LEU A CA 1
ATOM 2574 C C . LEU A 1 318 ? -2.832 16.262 25.455 1.00 72.25 318 LEU A C 1
ATOM 2576 O O . LEU A 1 318 ? -2.221 16.784 24.525 1.00 72.25 318 LEU A O 1
ATOM 2580 N N . GLN A 1 319 ? -2.314 15.276 26.184 1.00 72.50 319 GLN A N 1
ATOM 2581 C CA . GLN A 1 319 ? -1.096 14.563 25.810 1.00 72.50 319 GLN A CA 1
ATOM 2582 C C . GLN A 1 319 ? -1.465 13.230 25.165 1.00 72.50 319 GLN A C 1
ATOM 2584 O O . GLN A 1 319 ? -2.266 12.467 25.705 1.00 72.50 319 GLN A O 1
ATOM 2589 N N . ILE A 1 320 ? -0.877 12.956 24.004 1.00 72.62 320 ILE A N 1
ATOM 2590 C CA . ILE A 1 320 ? -1.139 11.755 23.211 1.00 72.62 320 ILE A CA 1
ATOM 2591 C C . ILE A 1 320 ? 0.134 10.924 23.180 1.00 72.62 320 ILE A C 1
ATOM 2593 O O . ILE A 1 320 ? 1.197 11.434 22.826 1.00 72.62 320 ILE A O 1
ATOM 2597 N N . HIS A 1 321 ? 0.014 9.652 23.539 1.00 71.44 321 HIS A N 1
ATOM 2598 C CA . HIS A 1 321 ? 1.096 8.683 23.477 1.00 71.44 321 HIS A CA 1
ATOM 2599 C C . HIS A 1 321 ? 0.621 7.434 22.732 1.00 71.44 321 HIS A C 1
ATOM 2601 O O . HIS A 1 321 ? -0.323 6.769 23.164 1.00 71.44 321 HIS A O 1
ATOM 2607 N N . ILE A 1 322 ? 1.252 7.139 21.598 1.00 64.25 322 ILE A N 1
ATOM 2608 C CA . ILE A 1 322 ? 0.998 5.928 20.809 1.00 64.25 322 ILE A CA 1
ATOM 2609 C C . ILE A 1 322 ? 1.855 4.801 21.390 1.00 64.25 322 ILE A C 1
ATOM 2611 O O . ILE A 1 322 ? 2.991 5.039 21.794 1.00 64.25 322 ILE A O 1
ATOM 2615 N N . ASP A 1 323 ? 1.299 3.594 21.464 1.00 61.38 323 ASP A N 1
ATOM 2616 C CA . ASP A 1 323 ? 1.990 2.421 21.996 1.00 61.38 323 ASP A CA 1
ATOM 2617 C C . ASP A 1 323 ? 3.275 2.105 21.199 1.00 61.38 323 ASP A C 1
ATOM 2619 O O . ASP A 1 323 ? 3.325 2.125 19.960 1.00 61.38 323 ASP A O 1
ATOM 2623 N N . GLU A 1 324 ? 4.347 1.793 21.926 1.00 54.88 324 GLU A N 1
ATOM 2624 C CA . GLU A 1 324 ? 5.627 1.396 21.337 1.00 54.88 324 GLU A CA 1
ATOM 2625 C C . GLU A 1 324 ? 5.530 0.013 20.673 1.00 54.88 324 GLU A C 1
ATOM 2627 O O . GLU A 1 324 ? 6.295 -0.296 19.751 1.00 54.88 324 GLU A O 1
ATOM 2632 N N . GLU A 1 325 ? 4.541 -0.806 21.050 1.00 53.66 325 GLU A N 1
ATOM 2633 C CA . GLU A 1 325 ? 4.317 -2.145 20.504 1.00 53.66 325 GLU A CA 1
ATOM 2634 C C . GLU A 1 325 ? 3.100 -2.205 19.565 1.00 53.66 325 GLU A C 1
ATOM 2636 O O . GLU A 1 325 ? 1.939 -2.157 19.973 1.00 53.66 325 GLU A O 1
ATOM 2641 N N . PHE A 1 326 ? 3.367 -2.391 18.268 1.00 52.84 326 PHE A N 1
ATOM 2642 C CA . PHE A 1 326 ? 2.317 -2.546 17.264 1.00 52.84 326 PHE A CA 1
ATOM 2643 C C . PHE A 1 326 ? 1.721 -3.953 17.339 1.00 52.84 326 PHE A C 1
ATOM 2645 O O . PHE A 1 326 ? 2.427 -4.955 17.187 1.00 52.84 326 PHE A O 1
ATOM 2652 N N . ASN A 1 327 ? 0.402 -4.033 17.511 1.00 52.44 327 ASN A N 1
ATOM 2653 C CA . ASN A 1 327 ? -0.301 -5.294 17.699 1.00 52.44 327 ASN A CA 1
ATOM 2654 C C . ASN A 1 327 ? -0.907 -5.795 16.377 1.00 52.44 327 ASN A C 1
ATOM 2656 O O . ASN A 1 327 ? -2.020 -5.440 15.985 1.00 52.44 327 ASN A O 1
ATOM 2660 N N . TYR A 1 328 ? -0.196 -6.701 15.699 1.00 46.00 328 TYR A N 1
ATOM 2661 C CA . TYR A 1 328 ? -0.755 -7.471 14.584 1.00 46.00 328 TYR A CA 1
ATOM 2662 C C . TYR A 1 328 ? -1.152 -8.877 15.034 1.00 46.00 328 TYR A C 1
ATOM 2664 O O . TYR A 1 328 ? -0.335 -9.801 15.059 1.00 46.00 328 TYR A O 1
ATOM 2672 N N . ASN A 1 329 ? -2.436 -9.065 15.336 1.00 46.06 329 ASN A N 1
ATOM 2673 C CA . ASN A 1 329 ? -2.977 -10.403 15.541 1.00 46.06 329 ASN A CA 1
ATOM 2674 C C . ASN A 1 329 ? -3.088 -11.100 14.181 1.00 46.06 329 ASN A C 1
ATOM 2676 O O . ASN A 1 329 ? -3.880 -10.702 13.330 1.00 46.06 329 ASN A O 1
ATOM 2680 N N . ARG A 1 330 ? -2.269 -12.136 13.951 1.00 36.69 330 ARG A N 1
ATOM 2681 C CA . ARG A 1 330 ? -2.368 -12.950 12.732 1.00 36.69 330 ARG A CA 1
ATOM 2682 C C . ARG A 1 330 ? -3.779 -13.552 12.620 1.00 36.69 330 ARG A C 1
ATOM 2684 O O . ARG A 1 330 ? -4.282 -14.051 13.628 1.00 36.69 330 ARG A O 1
ATOM 2691 N N . PRO A 1 331 ? -4.356 -13.612 11.404 1.00 37.53 331 PRO A N 1
ATOM 2692 C CA . PRO A 1 331 ? -5.653 -14.227 11.175 1.00 37.53 331 PRO A CA 1
ATOM 2693 C C . PRO A 1 331 ? -5.749 -15.615 11.789 1.00 37.53 331 PRO A C 1
ATOM 2695 O O . PRO A 1 331 ? -5.006 -16.527 11.416 1.00 37.53 331 PRO A O 1
ATOM 2698 N N . ASN A 1 332 ? -6.711 -15.787 12.686 1.00 38.72 332 ASN A N 1
ATOM 2699 C CA . ASN A 1 332 ? -7.163 -17.093 13.125 1.00 38.72 332 ASN A CA 1
ATOM 2700 C C . ASN A 1 332 ? -7.781 -17.842 11.916 1.00 38.72 332 ASN A C 1
ATOM 2702 O O . ASN A 1 332 ? -8.561 -17.277 11.144 1.00 38.72 332 ASN A O 1
ATOM 2706 N N . ILE A 1 333 ? -7.442 -19.128 11.747 1.00 37.00 333 ILE A N 1
ATOM 2707 C CA . ILE A 1 333 ? -7.955 -19.998 10.673 1.00 37.00 333 ILE A CA 1
ATOM 2708 C C . ILE A 1 333 ? -9.497 -20.070 10.645 1.00 37.00 333 ILE A C 1
ATOM 2710 O O . ILE A 1 333 ? -10.092 -20.158 9.571 1.00 37.00 333 ILE A O 1
ATOM 2714 N N . PHE A 1 334 ? -10.150 -19.948 11.803 1.00 38.72 334 PHE A N 1
ATOM 2715 C CA . PHE A 1 334 ? -11.604 -19.904 11.962 1.00 38.72 334 PHE A CA 1
ATOM 2716 C C . PHE A 1 334 ? -12.215 -18.618 11.381 1.00 38.72 334 PHE A C 1
ATOM 2718 O O . PHE A 1 334 ? -13.294 -18.663 10.791 1.00 38.72 334 PHE A O 1
ATOM 2725 N N . THR A 1 335 ? -11.501 -17.489 11.431 1.00 41.53 335 THR A N 1
ATOM 2726 C CA . THR A 1 335 ? -11.952 -16.214 10.848 1.00 41.53 335 THR A CA 1
ATOM 2727 C C . THR A 1 335 ? -11.880 -16.214 9.316 1.00 41.53 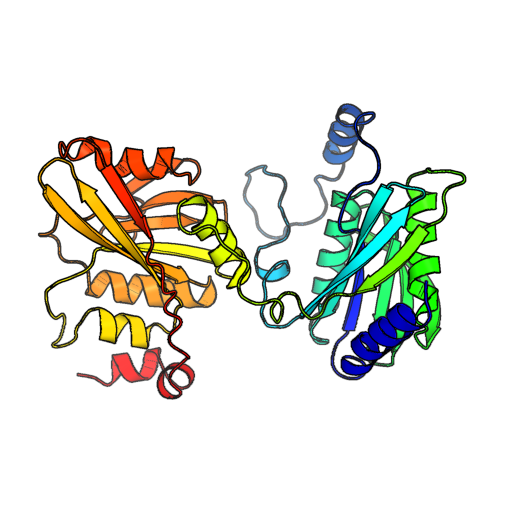335 THR A C 1
ATOM 2729 O O . THR A 1 335 ? -12.676 -15.540 8.658 1.00 41.53 335 THR A O 1
ATOM 2732 N N . ARG A 1 336 ? -10.975 -17.010 8.723 1.00 39.00 336 ARG A N 1
ATOM 2733 C CA . ARG A 1 336 ? -10.895 -17.209 7.261 1.00 39.00 336 ARG A CA 1
ATOM 2734 C C . ARG A 1 336 ? -12.020 -18.081 6.703 1.00 39.00 336 ARG A C 1
ATOM 2736 O O . ARG A 1 336 ? -12.365 -17.918 5.540 1.00 39.00 336 ARG A O 1
ATOM 2743 N N . MET A 1 337 ? -12.572 -18.992 7.504 1.00 36.84 337 MET A N 1
ATOM 2744 C CA . MET A 1 337 ? -13.551 -19.977 7.028 1.00 36.84 337 MET A CA 1
ATOM 2745 C C . MET A 1 337 ? -15.015 -19.604 7.282 1.00 36.84 337 MET A C 1
ATOM 2747 O O . MET A 1 337 ? -15.888 -20.230 6.691 1.00 36.84 337 MET A O 1
ATOM 2751 N N . GLY A 1 338 ? -15.333 -18.594 8.100 1.00 40.19 338 GLY A N 1
ATOM 2752 C CA . GLY A 1 338 ? -16.749 -18.341 8.379 1.00 40.19 338 GLY A CA 1
ATOM 2753 C C . GLY A 1 338 ? -17.078 -17.199 9.325 1.00 40.19 338 GLY A C 1
ATOM 2754 O O . GLY A 1 338 ? -17.915 -17.393 10.199 1.00 40.19 338 GLY A O 1
ATOM 2755 N N . GLY A 1 339 ? -16.490 -16.010 9.156 1.00 35.31 339 GLY A N 1
ATOM 2756 C CA . GLY A 1 339 ? -16.804 -14.849 10.010 1.00 35.31 339 GLY A CA 1
ATOM 2757 C C . GLY A 1 339 ? -18.310 -14.550 10.137 1.00 35.31 339 GLY A C 1
ATOM 2758 O O . GLY A 1 339 ? -18.786 -14.272 11.232 1.00 35.31 339 GLY A O 1
ATOM 2759 N N . ALA A 1 340 ? -19.084 -14.712 9.056 1.00 41.12 340 ALA A N 1
ATOM 2760 C CA . ALA A 1 340 ? -20.544 -14.557 9.084 1.00 41.12 340 ALA A CA 1
ATOM 2761 C C . ALA A 1 340 ? -21.296 -15.801 9.613 1.00 41.12 340 ALA A C 1
ATOM 2763 O O . ALA A 1 340 ? -22.341 -15.667 10.242 1.00 41.12 340 ALA A O 1
ATOM 2764 N N . MET A 1 341 ? -20.770 -17.013 9.394 1.00 40.12 341 MET A N 1
ATOM 2765 C CA . MET A 1 341 ? -21.401 -18.264 9.849 1.00 40.12 341 MET A CA 1
ATOM 2766 C C . MET A 1 341 ? -21.244 -18.495 11.356 1.00 40.12 341 MET A C 1
ATOM 2768 O O . MET A 1 341 ? -22.158 -19.018 11.985 1.00 40.12 341 MET A O 1
ATOM 2772 N N . ILE A 1 342 ? -20.113 -18.098 11.945 1.00 43.19 342 ILE A N 1
ATOM 2773 C CA . ILE A 1 342 ? -19.828 -18.317 13.371 1.00 43.19 342 ILE A CA 1
ATOM 2774 C C . ILE A 1 342 ? -20.652 -17.363 14.243 1.00 43.19 342 ILE A C 1
ATOM 2776 O O . ILE A 1 342 ? -21.215 -17.792 15.246 1.00 43.19 342 ILE A O 1
ATOM 2780 N N . LEU A 1 343 ? -20.797 -16.095 13.844 1.00 39.28 343 LEU A N 1
ATOM 2781 C CA . LEU A 1 343 ? -21.621 -15.134 14.587 1.00 39.28 343 LEU A CA 1
ATOM 2782 C C . LEU A 1 343 ? -23.121 -15.474 14.521 1.00 39.28 343 LEU A C 1
ATOM 2784 O O . LEU A 1 343 ? -23.834 -15.240 15.487 1.00 39.28 343 LEU A O 1
ATOM 2788 N N . GLY A 1 344 ? -23.594 -16.102 13.437 1.00 38.06 344 GLY A N 1
ATOM 2789 C CA . GLY A 1 344 ? -24.984 -16.565 13.316 1.00 38.06 344 GLY A CA 1
ATOM 2790 C C . GLY A 1 344 ? -25.314 -17.873 14.053 1.00 38.06 344 GLY A C 1
ATOM 2791 O O . GLY A 1 344 ? -26.492 -18.184 14.223 1.00 38.06 344 GLY A O 1
ATOM 2792 N N . GLN A 1 345 ? -24.307 -18.648 14.478 1.00 37.94 345 GLN A N 1
ATOM 2793 C CA . GLN A 1 345 ? -24.496 -19.939 15.163 1.00 37.94 345 GLN A CA 1
ATOM 2794 C C . GLN A 1 345 ? -24.220 -19.902 16.670 1.00 37.94 345 GLN A C 1
ATOM 2796 O O . GLN A 1 345 ? -24.558 -20.854 17.369 1.00 37.94 345 GLN A O 1
ATOM 2801 N N . LEU A 1 346 ? -23.648 -18.814 17.184 1.00 40.06 346 LEU A N 1
ATOM 2802 C CA . LEU A 1 346 ? -23.459 -18.597 18.616 1.00 40.06 346 LEU A CA 1
ATOM 2803 C C . LEU A 1 346 ? -24.701 -17.898 19.189 1.00 40.06 346 LEU A C 1
ATOM 2805 O O . LEU A 1 346 ? -24.675 -16.697 19.438 1.00 40.06 346 LEU A O 1
ATOM 2809 N N . LYS A 1 347 ? -25.794 -18.657 19.318 1.00 36.75 347 LYS A N 1
ATOM 2810 C CA . LYS A 1 347 ? -26.941 -18.291 20.161 1.00 36.75 347 LYS A CA 1
ATOM 2811 C C . LYS A 1 347 ? -26.718 -18.728 21.598 1.00 36.75 347 LYS A C 1
ATOM 2813 O O . LYS A 1 347 ? -26.173 -19.841 21.779 1.00 36.75 347 LYS A O 1
#

Solvent-accessible surface area (backbone atoms only — not comparable to full-atom values): 19881 Å² total; per-residue (Å²): 102,52,74,64,31,43,49,51,49,40,52,57,53,58,73,34,43,74,68,24,28,34,38,39,40,68,68,56,62,84,80,87,91,87,50,74,71,61,50,60,55,58,63,61,71,70,75,75,85,77,80,96,68,95,74,96,73,95,68,89,80,68,80,60,67,67,78,80,38,43,86,70,43,48,43,24,52,31,42,28,26,48,64,92,42,84,43,46,29,33,40,39,36,32,49,68,93,44,60,69,60,53,47,55,54,50,24,49,44,24,58,75,42,66,39,47,67,34,45,35,33,38,42,86,31,42,26,30,38,38,32,42,58,71,76,39,78,79,46,70,48,80,74,42,72,69,53,59,69,50,54,39,56,51,45,33,52,47,42,55,72,67,64,50,80,92,56,56,44,38,46,56,41,62,51,65,43,65,82,71,49,64,81,72,90,56,65,58,84,45,66,65,34,54,58,54,50,25,53,74,69,43,26,46,30,42,36,39,39,62,69,63,94,60,64,54,96,88,37,46,56,69,58,52,48,61,62,65,57,45,40,35,41,45,38,40,34,42,29,72,78,71,52,72,48,49,27,38,38,34,39,32,34,71,95,45,41,64,63,50,52,59,53,48,45,70,68,60,62,94,86,56,96,68,68,35,36,38,31,44,72,88,40,38,27,30,37,39,41,72,87,68,44,82,67,45,77,56,49,62,63,42,58,68,40,55,53,56,67,52,59,78,69,80,43,67,60,80,45,76,46,50,54,93,68,78,47,69,65,74,72,49,73,67,54,77,74,32,61,72,56,53,66,74,66,69,122

Radius of gyration: 23.86 Å; Cα contacts (8 Å, |Δi|>4): 568; chains: 1; bounding box: 55×47×65 Å

Mean predicted aligned error: 17.24 Å

Sequence (347 aa):
MDVLGRSQLNSIVQSYIGKRIMIVVPSQSIGQDIHAEARASHLSLNRQIICRSDTNNKAVVGLPYSYTTGRDWNRHHIHGFVGDEAFGMELICWSPDRLEELQEVAAWYVQKYGAHHVLFISLKGDTKIWNYEDARIIGHRKLGPWQADYIELYGQMIVDDLKYKGCTYQCTSIEEDYRLVRTPYCDRSNLDDLGQLSSHLGADHILFIPALNYQVEGRTMQQYLSFLDVPYDKVNHSFETGETLVYYVLYVRYCRLKLVLDVLQLLVDDGDNKLLLYVTPEGNLYALRRDMSIQQSYGVFSRTSYESVFTGMNRGGLQIHIDEEFNYNRPNIFTRMGGAMILGQLK

pLDDT: mean 70.81, std 19.6, range [25.36, 96.62]

Secondary structure (DSSP, 8-state):
--HHHHHHHHHHHHHHTTT-EEEEEESS--S-SS-HHHHHHHTTT-TTS---S--------PPPTHHHH-TTSEEEEEEEEETTEE--EEEEEE-TT-HHHHHHHHHHHHHHHT--EEEEE-TTSEEEEEEEETTEEEEEEEEEE--TTHHHHHHHHHHHHTT-TTPPEEEEEE-S-TTTS-S----TTSTHHHHHHHHHHT-SEEEEEEPP-S-BTTB-HHHHHHHHT--EEEEEEEETTS-EEEEEEEEE-HHHHHHHHHHHHHH--TT--PPEEEE-TT-EEEEEPTTS-EEEEEEE-SHHHHHHHHHTTS---EEEEE-SS-B--PPPHHHHHHHHHHHHH--

Foldseek 3Di:
DDPVQQVQVCVVVVVQQLFWKKKKFWPAAPDDDDCPPVLVVVVVPVPDPDDPDDDDDDDDDAPDLCLLAPPQKFKKKWWKDWAPHTTIMIMITHGPVCVVSVLQSRLNRCSVRVFQWMWIADSNQWIKIFGDDRSDGPDIGTPGHDGSCVVQVRVQSRCVSSVVPPIGMDTDHMGDTPLVVPQPPQVQQFPVSVVVNLRSNSFQKKKKAWADPDDQVNHHPVVVVLLLQWWWWKKWKQFPLRDIIIIIITRHHPVSVVVVLVSQLSVDDPPDPDWMWMQGSVQWIFTADSNRHGDDTLGHDGPVSVQVVCVVVPRHDIDMGIDPDTDRNHRDPVSVPCSPNVVVPPD